Protein AF-0000000072326717 (afdb_homodimer)

pLDDT: mean 89.98, std 8.95, range [47.16, 98.12]

Foldseek 3Di:
DVVVLVVLLVVLVVLLVVQLPDPPRDCLVLLDPDPVSVVNVVSLVSNLVVLLVVLCCCVVVVDPPVVCCVPCVVVLLVNCVSCVSNQVSCCVVVVPVCRSVSSVVSNVVCVVPPDDDD/DVVVLVVLLVVLVVLLVVQLPDPPRDCLVLLDPDPVSVVNVVSLVSNLVVLLVVLCCCVVVVDPPVVCCVPCVVVLLVNCVSCVSNQVSNCVVVVPVCRSVSSVVSNVVCVVPPDDDD

Organism: Neisseria meningitidis serogroup B (strain ATCC BAA-335 / MC58) (NCBI:txid122586)

Sequence (236 aa):
MAERNNAALQEAITIVNGLAKTDGCILATYTSDTPDKKKDREAILTVLNQREFVCAGVLGGALHEKMYKDFEYSMLLRDWDNLSSFIFEIRRIRSAPTAFQEFEAVARKWKKKPLKTKMAERNNAALQEAITIVNGLAKTDGCILATYTSDTPDKKKDREAILTVLNQREFVCAGVLGGALHEKMYKDFEYSMLLRDWDNLSSFIFEIRRIRSAPTAFQEFEAVARKWKKKPLKTK

InterPro domains:
  IPR031876 Protein of unknown function DUF4760 [PF15956] (2-110)

Solvent-accessible surface area (backbone atoms only — not comparable to full-atom values): 12562 Å² total; per-residue (Å²): 109,41,66,56,30,30,49,51,45,52,51,17,46,52,51,45,52,53,49,67,66,37,84,86,58,60,59,40,67,38,69,49,87,46,76,89,32,44,68,59,31,52,23,45,50,53,47,50,50,20,47,24,52,54,30,42,30,28,56,70,22,50,29,53,48,70,66,46,42,77,73,38,45,69,61,51,46,50,46,46,71,60,41,45,56,30,49,54,46,46,19,61,77,64,70,34,86,63,64,57,44,44,32,49,52,50,44,54,53,41,68,75,54,61,80,76,78,128,109,41,65,56,29,30,49,52,45,52,51,17,46,52,52,45,53,53,50,68,67,38,85,87,58,57,58,40,66,37,69,49,88,47,77,90,33,43,67,59,32,51,21,44,50,52,46,52,51,21,46,25,54,55,29,42,29,27,55,70,22,47,29,52,48,68,65,46,42,77,72,38,47,70,61,50,46,51,46,47,70,60,42,45,56,30,49,55,46,44,19,61,77,64,70,34,86,65,64,58,44,45,32,49,51,50,43,53,53,41,69,76,53,60,80,77,80,127

Radius of gyration: 20.03 Å; Cα contacts (8 Å, |Δi|>4): 247; chains: 2; bounding box: 39×62×42 Å

Structure (mmCIF, N/CA/C/O backbone):
data_AF-0000000072326717-model_v1
#
loop_
_entity.id
_entity.type
_entity.pdbx_description
1 polymer 'DUF4760 domain-containing protein'
#
loop_
_atom_site.group_PDB
_atom_site.id
_atom_site.type_symbol
_atom_site.label_atom_id
_atom_site.label_alt_id
_atom_site.label_comp_id
_atom_site.label_asym_id
_atom_site.label_entity_id
_atom_site.label_seq_id
_atom_site.pdbx_PDB_ins_code
_atom_site.Cartn_x
_atom_site.Cartn_y
_atom_site.Cartn_z
_atom_site.occupancy
_atom_site.B_iso_or_equiv
_atom_site.auth_seq_id
_atom_site.auth_comp_id
_atom_site.auth_asym_id
_atom_site.auth_atom_id
_atom_site.pdbx_PDB_model_num
ATOM 1 N N . MET A 1 1 ? -2.279 -9.469 16.016 1 57.78 1 MET A N 1
ATOM 2 C CA . MET A 1 1 ? -3.041 -9.828 14.82 1 57.78 1 MET A CA 1
ATOM 3 C C . MET A 1 1 ? -2.305 -9.391 13.555 1 57.78 1 MET A C 1
ATOM 5 O O . MET A 1 1 ? -2.129 -10.18 12.625 1 57.78 1 MET A O 1
ATOM 9 N N . ALA A 1 2 ? -1.672 -8.234 13.617 1 63.06 2 ALA A N 1
ATOM 10 C CA . ALA A 1 2 ? -0.924 -7.762 12.453 1 63.06 2 ALA A CA 1
ATOM 11 C C . ALA A 1 2 ? 0.283 -8.656 12.18 1 63.06 2 ALA A C 1
ATOM 13 O O . ALA A 1 2 ? 0.573 -8.977 11.023 1 63.06 2 ALA A O 1
ATOM 14 N N . GLU A 1 3 ? 0.824 -9.148 13.219 1 66.75 3 GLU A N 1
ATOM 15 C CA . GLU A 1 3 ? 2.012 -9.984 13.086 1 66.75 3 GLU A CA 1
ATOM 16 C C . GLU A 1 3 ? 1.69 -11.281 12.352 1 66.75 3 GLU A C 1
ATOM 18 O O . GLU A 1 3 ? 2.457 -11.727 11.492 1 66.75 3 GLU A O 1
ATOM 23 N N . ARG A 1 4 ? 0.582 -11.789 12.68 1 66.62 4 ARG A N 1
ATOM 24 C CA . ARG A 1 4 ? 0.148 -13.047 12.07 1 66.62 4 ARG A CA 1
ATOM 25 C C . ARG A 1 4 ? -0.129 -12.859 10.586 1 66.62 4 ARG A C 1
ATOM 27 O O . ARG A 1 4 ? 0.242 -13.711 9.766 1 66.62 4 ARG A O 1
ATOM 34 N N . ASN A 1 5 ? -0.762 -11.789 10.32 1 70.69 5 ASN A N 1
ATOM 35 C CA . ASN A 1 5 ? -1.077 -11.508 8.922 1 70.69 5 ASN A CA 1
ATOM 36 C C . ASN A 1 5 ? 0.188 -11.312 8.094 1 70.69 5 ASN A C 1
ATOM 38 O O . ASN A 1 5 ? 0.252 -11.758 6.941 1 70.69 5 ASN A O 1
ATOM 42 N N . ASN A 1 6 ? 1.183 -10.883 8.719 1 78.88 6 ASN A N 1
ATOM 43 C CA . ASN A 1 6 ? 2.48 -10.703 8.078 1 78.88 6 ASN A CA 1
ATOM 44 C C . ASN A 1 6 ? 3.148 -12.047 7.781 1 78.88 6 ASN A C 1
ATOM 46 O O . ASN A 1 6 ? 3.686 -12.25 6.691 1 78.88 6 ASN A O 1
ATOM 50 N N . ALA A 1 7 ? 2.963 -12.875 8.711 1 85.81 7 ALA A N 1
ATOM 51 C CA . ALA A 1 7 ? 3.559 -14.195 8.562 1 85.81 7 ALA A CA 1
ATOM 52 C C . ALA A 1 7 ? 2.865 -14.984 7.449 1 85.81 7 ALA A C 1
ATOM 54 O O . ALA A 1 7 ? 3.52 -15.695 6.684 1 85.81 7 ALA A O 1
ATOM 55 N N . ALA A 1 8 ? 1.597 -14.812 7.375 1 89.31 8 ALA A N 1
ATOM 56 C CA . ALA A 1 8 ? 0.812 -15.523 6.367 1 89.31 8 ALA A CA 1
ATOM 57 C C . ALA A 1 8 ? 1.204 -15.086 4.961 1 89.31 8 ALA A C 1
ATOM 59 O O . ALA A 1 8 ? 1.343 -15.914 4.059 1 89.31 8 ALA A O 1
ATOM 60 N N . LEU A 1 9 ? 1.378 -13.812 4.781 1 91.56 9 LEU A N 1
ATOM 61 C CA . LEU A 1 9 ? 1.772 -13.305 3.473 1 91.56 9 LEU A CA 1
ATOM 62 C C . LEU A 1 9 ? 3.174 -13.773 3.105 1 91.56 9 LEU A C 1
ATOM 64 O O . LEU A 1 9 ? 3.416 -14.195 1.971 1 91.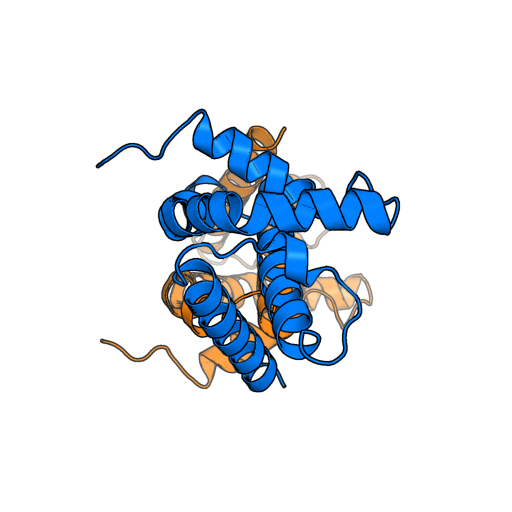56 9 LEU A O 1
ATOM 68 N N . GLN A 1 10 ? 4.02 -13.781 4.051 1 90.5 10 GLN A N 1
ATOM 69 C CA . GLN A 1 10 ? 5.391 -14.211 3.809 1 90.5 10 GLN A CA 1
ATOM 70 C C . GLN A 1 10 ? 5.445 -15.695 3.451 1 90.5 10 GLN A C 1
ATOM 72 O O . GLN A 1 10 ? 6.188 -16.094 2.557 1 90.5 10 GLN A O 1
ATOM 77 N N . GLU A 1 11 ? 4.777 -16.406 4.137 1 94.12 11 GLU A N 1
ATOM 78 C CA . GLU A 1 11 ? 4.691 -17.828 3.848 1 94.12 11 GLU A CA 1
ATOM 79 C C . GLU A 1 11 ? 4.098 -18.078 2.465 1 94.12 11 GLU A C 1
ATOM 81 O O . GLU A 1 11 ? 4.574 -18.938 1.726 1 94.12 11 GLU A O 1
ATOM 86 N N . ALA A 1 12 ? 3.051 -17.344 2.168 1 95.06 12 ALA A N 1
ATOM 87 C CA . ALA A 1 12 ? 2.412 -17.484 0.861 1 95.06 12 ALA A CA 1
ATOM 88 C C . ALA A 1 12 ? 3.396 -17.172 -0.264 1 95.06 12 ALA A C 1
ATOM 90 O O . ALA A 1 12 ? 3.453 -17.891 -1.263 1 95.06 12 ALA A O 1
ATOM 91 N N . ILE A 1 13 ? 4.164 -16.172 -0.07 1 92.69 13 ILE A N 1
ATOM 92 C CA . ILE A 1 13 ? 5.152 -15.773 -1.069 1 92.69 13 ILE A CA 1
ATOM 93 C C . ILE A 1 13 ? 6.172 -16.891 -1.258 1 92.69 13 ILE A C 1
ATOM 95 O O . ILE A 1 13 ? 6.512 -17.25 -2.389 1 92.69 13 ILE A O 1
ATOM 99 N N . THR A 1 14 ? 6.578 -17.438 -0.182 1 94.19 14 THR A N 1
ATOM 100 C CA . THR A 1 14 ? 7.543 -18.531 -0.223 1 94.19 14 THR A CA 1
ATOM 101 C C . THR A 1 14 ? 6.973 -19.734 -0.986 1 94.19 14 THR A C 1
ATOM 103 O O . THR A 1 14 ? 7.664 -20.328 -1.809 1 94.19 14 THR A O 1
ATOM 106 N N . ILE A 1 15 ? 5.805 -20.062 -0.754 1 95.5 15 ILE A N 1
ATOM 107 C CA . ILE A 1 15 ? 5.133 -21.188 -1.419 1 95.5 15 ILE A CA 1
ATOM 108 C C . ILE A 1 15 ? 5.043 -20.906 -2.918 1 95.5 15 ILE A C 1
ATOM 110 O O . ILE A 1 15 ? 5.422 -21.75 -3.734 1 95.5 15 ILE A O 1
ATOM 114 N N . VAL A 1 16 ? 4.609 -19.75 -3.295 1 95.5 16 VAL A N 1
ATOM 115 C CA . VAL A 1 16 ? 4.391 -19.406 -4.695 1 95.5 16 VAL A CA 1
ATOM 116 C C . VAL A 1 16 ? 5.727 -19.391 -5.434 1 95.5 16 VAL A C 1
ATOM 118 O O . VAL A 1 16 ? 5.828 -19.875 -6.562 1 95.5 16 VAL A O 1
ATOM 121 N N . ASN A 1 17 ? 6.738 -18.828 -4.805 1 93.19 17 ASN A N 1
ATOM 122 C CA . ASN A 1 17 ? 8.062 -18.844 -5.41 1 93.19 17 ASN A CA 1
ATOM 123 C C . ASN A 1 17 ? 8.578 -20.25 -5.621 1 93.19 17 ASN A C 1
ATOM 125 O O . ASN A 1 17 ? 9.211 -20.547 -6.641 1 93.19 17 ASN A O 1
ATOM 129 N N . GLY A 1 18 ? 8.359 -21.016 -4.684 1 94.5 18 GLY A N 1
ATOM 130 C CA . GLY A 1 18 ? 8.727 -22.422 -4.816 1 94.5 18 GLY A CA 1
ATOM 131 C C . GLY A 1 18 ? 8.023 -23.125 -5.969 1 94.5 18 GLY A C 1
ATOM 132 O O . GLY A 1 18 ? 8.648 -23.875 -6.711 1 94.5 18 GLY A O 1
ATOM 133 N N . LEU A 1 19 ? 6.723 -22.906 -6.117 1 94.06 19 LEU A N 1
ATOM 134 C CA . LEU A 1 19 ? 5.949 -23.469 -7.215 1 94.06 19 LEU A CA 1
ATOM 135 C C . LEU A 1 19 ? 6.48 -23 -8.562 1 94.06 19 LEU A C 1
ATOM 137 O O . LEU A 1 19 ? 6.594 -23.781 -9.5 1 94.06 19 LEU A O 1
ATOM 141 N N . ALA A 1 20 ? 6.801 -21.75 -8.641 1 91.31 20 ALA A N 1
ATOM 142 C CA . ALA A 1 20 ? 7.242 -21.141 -9.891 1 91.31 20 ALA A CA 1
ATOM 143 C C . ALA A 1 20 ? 8.602 -21.688 -10.312 1 91.31 20 ALA A C 1
ATOM 145 O O . ALA A 1 20 ? 8.938 -21.688 -11.5 1 91.31 20 ALA A O 1
ATOM 146 N N . LYS A 1 21 ? 9.336 -22.109 -9.352 1 90.69 21 LYS A N 1
ATOM 147 C CA . LYS A 1 21 ? 10.68 -22.594 -9.633 1 90.69 21 LYS A CA 1
ATOM 148 C C . LYS A 1 21 ? 10.648 -24.062 -10.062 1 90.69 21 LYS A C 1
ATOM 150 O O . LYS A 1 21 ? 11.641 -24.578 -10.586 1 90.69 21 LYS A O 1
ATOM 155 N N . THR A 1 22 ? 9.594 -24.625 -9.883 1 88.94 22 THR A N 1
ATOM 156 C CA . THR A 1 22 ? 9.477 -26.031 -10.266 1 88.94 22 THR A CA 1
ATOM 157 C C . THR A 1 22 ? 9.383 -26.172 -11.781 1 88.94 22 THR A C 1
ATOM 159 O O . THR A 1 22 ? 8.641 -25.438 -12.43 1 88.94 22 THR A O 1
ATOM 162 N N . ASP A 1 23 ? 10.219 -27.031 -12.305 1 85.62 23 ASP A N 1
ATOM 163 C CA . ASP A 1 23 ? 10.242 -27.25 -13.742 1 85.62 23 ASP A CA 1
ATOM 164 C C . ASP A 1 23 ? 8.859 -27.672 -14.25 1 85.62 23 ASP A C 1
ATOM 166 O O . ASP A 1 23 ? 8.234 -28.578 -13.688 1 85.62 23 ASP A O 1
ATOM 170 N N . GLY A 1 24 ? 8.492 -27.031 -15.242 1 82.88 24 GLY A N 1
ATOM 171 C CA . GLY A 1 24 ? 7.254 -27.406 -15.906 1 82.88 24 GLY A CA 1
ATOM 172 C C . GLY A 1 24 ? 6.016 -26.984 -15.133 1 82.88 24 GLY A C 1
ATOM 173 O O . GLY A 1 24 ? 4.914 -27.453 -15.414 1 82.88 24 GLY A O 1
ATOM 174 N N . CYS A 1 25 ? 6.195 -26.188 -14.219 1 82.5 25 CYS A N 1
ATOM 175 C CA . CYS A 1 25 ? 5.051 -25.812 -13.398 1 82.5 25 CYS A CA 1
ATOM 176 C C . CYS A 1 25 ? 4.113 -24.891 -14.156 1 82.5 25 CYS A C 1
ATOM 178 O O . CYS A 1 25 ? 4.559 -23.891 -14.734 1 82.5 25 CYS A O 1
ATOM 180 N N . ILE A 1 26 ? 2.912 -25.391 -14.227 1 87.31 26 ILE A N 1
ATOM 181 C CA . ILE A 1 26 ? 1.83 -24.562 -14.75 1 87.31 26 ILE A CA 1
ATOM 182 C C . ILE A 1 26 ? 0.9 -24.141 -13.617 1 87.31 26 ILE A C 1
ATOM 184 O O . ILE A 1 26 ? 0.039 -24.922 -13.195 1 87.31 26 ILE A O 1
ATOM 188 N N . LEU A 1 27 ? 0.975 -22.891 -13.203 1 93 27 LEU A N 1
ATOM 189 C CA . LEU A 1 27 ? 0.263 -22.438 -12.016 1 93 27 LEU A CA 1
ATOM 190 C C . LEU A 1 27 ? -1.245 -22.469 -12.234 1 93 27 LEU A C 1
ATOM 192 O O . LEU A 1 27 ? -2.014 -22.594 -11.281 1 93 27 LEU A O 1
ATOM 196 N N . ALA A 1 28 ? -1.663 -22.469 -13.477 1 92.69 28 ALA A N 1
ATOM 197 C CA . ALA A 1 28 ? -3.084 -22.516 -13.812 1 92.69 28 ALA A CA 1
ATOM 198 C C . ALA A 1 28 ? -3.723 -23.797 -13.281 1 92.69 28 ALA A C 1
ATOM 200 O O . ALA A 1 28 ? -4.93 -23.844 -13.039 1 92.69 28 ALA A O 1
ATOM 201 N N . THR A 1 29 ? -2.939 -24.844 -13.094 1 91.69 29 THR A N 1
ATOM 202 C CA . THR A 1 29 ? -3.457 -26.141 -12.648 1 91.69 29 THR A CA 1
ATOM 203 C C . THR A 1 29 ? -3.936 -26.062 -11.203 1 91.69 29 THR A C 1
ATOM 205 O O . THR A 1 29 ? -4.707 -26.906 -10.75 1 91.69 29 THR A O 1
ATOM 208 N N . TYR A 1 30 ? -3.533 -24.984 -10.586 1 93.69 30 TYR A N 1
ATOM 209 C CA . TYR A 1 30 ? -3.85 -24.859 -9.164 1 93.69 30 TYR A CA 1
ATOM 210 C C . TYR A 1 30 ? -5.199 -24.172 -8.969 1 93.69 30 TYR A C 1
ATOM 212 O O . TYR A 1 30 ? -5.648 -23.984 -7.832 1 93.69 30 TYR A O 1
ATOM 220 N N . THR A 1 31 ? -5.824 -23.875 -10.047 1 92.12 31 THR A N 1
ATOM 221 C CA . THR A 1 31 ? -7.176 -23.328 -9.938 1 92.12 31 THR A CA 1
ATOM 222 C C . THR A 1 31 ? -8.188 -24.438 -9.672 1 92.12 31 THR A C 1
ATOM 224 O O . THR A 1 31 ? -9.32 -24.172 -9.273 1 92.12 31 THR A O 1
ATOM 227 N N . SER A 1 32 ? -7.707 -25.625 -9.891 1 84.88 32 SER A N 1
ATOM 228 C CA . SER A 1 32 ? -8.594 -26.781 -9.711 1 84.88 32 SER A CA 1
ATOM 229 C C . SER A 1 32 ? -8.992 -26.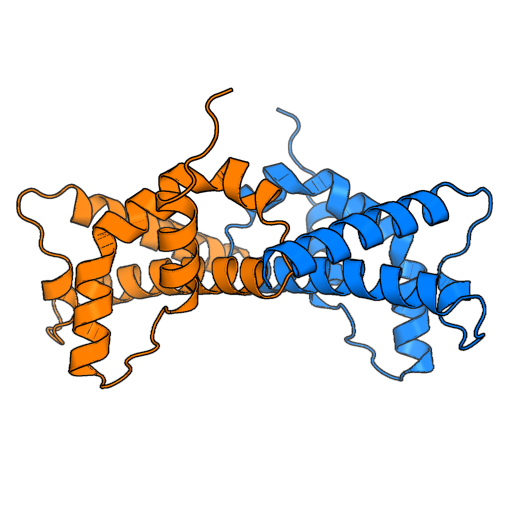938 -8.25 1 84.88 32 SER A C 1
ATOM 231 O O . SER A 1 32 ? -8.258 -26.531 -7.352 1 84.88 32 SER A O 1
ATOM 233 N N . ASP A 1 33 ? -10.117 -27.453 -8.023 1 81.38 33 ASP A N 1
ATOM 234 C CA . ASP A 1 33 ? -10.664 -27.609 -6.68 1 81.38 33 ASP A CA 1
ATOM 235 C C . ASP A 1 33 ? -10.2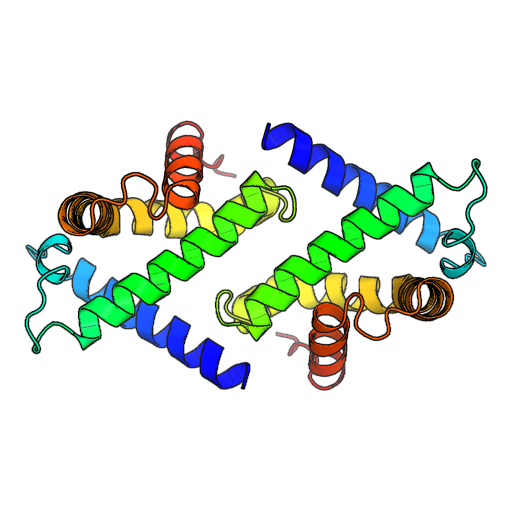27 -28.938 -6.062 1 81.38 33 ASP A C 1
ATOM 237 O O . ASP A 1 33 ? -10.914 -29.469 -5.188 1 81.38 33 ASP A O 1
ATOM 241 N N . THR A 1 34 ? -9.133 -29.406 -6.438 1 86.31 34 THR A N 1
ATOM 242 C CA . THR A 1 34 ? -8.641 -30.641 -5.816 1 86.31 34 THR A CA 1
ATOM 243 C C . THR A 1 34 ? -8.086 -30.344 -4.422 1 86.31 34 THR A C 1
ATOM 245 O O . THR A 1 34 ? -7.371 -29.359 -4.223 1 86.31 34 THR A O 1
ATOM 248 N N . PRO A 1 35 ? -8.438 -31.141 -3.496 1 88 35 PRO A N 1
ATOM 249 C CA . PRO A 1 35 ? -8.031 -30.906 -2.107 1 88 35 PRO A CA 1
ATOM 250 C C . PRO A 1 35 ? -6.52 -30.812 -1.939 1 88 35 PRO A C 1
ATOM 252 O O . PRO A 1 35 ? -6.031 -30.109 -1.057 1 88 35 PRO A O 1
ATOM 255 N N . ASP A 1 36 ? -5.793 -31.531 -2.756 1 88.56 36 ASP A N 1
ATOM 256 C CA . ASP A 1 36 ? -4.34 -31.578 -2.621 1 88.56 36 ASP A CA 1
ATOM 257 C C . ASP A 1 36 ? -3.709 -30.25 -3.01 1 88.56 36 ASP A C 1
ATOM 259 O O . ASP A 1 36 ? -2.578 -29.953 -2.619 1 88.56 36 ASP A O 1
ATOM 263 N N . LYS A 1 37 ? -4.441 -29.406 -3.76 1 91.62 37 LYS A N 1
ATOM 264 C CA . LYS A 1 37 ? -3.885 -28.141 -4.234 1 91.62 37 LYS A CA 1
ATOM 265 C C . LYS A 1 37 ? -4.484 -26.953 -3.48 1 91.62 37 LYS A C 1
ATOM 267 O O . LYS A 1 37 ? -4.223 -25.797 -3.822 1 91.62 37 LYS A O 1
ATOM 272 N N . LYS A 1 38 ? -5.242 -27.312 -2.461 1 93.19 38 LYS A N 1
ATOM 273 C CA . LYS A 1 38 ? -5.969 -26.266 -1.738 1 93.19 38 LYS A CA 1
ATOM 274 C C . LYS A 1 38 ? -5.012 -25.281 -1.082 1 93.19 38 LYS A C 1
ATOM 276 O O . LYS A 1 38 ? -5.188 -24.062 -1.199 1 93.19 38 LYS A O 1
ATOM 281 N N . LYS A 1 39 ? -4.008 -25.812 -0.405 1 94.25 39 LYS A N 1
ATOM 282 C CA . LYS A 1 39 ? -3.049 -24.953 0.285 1 94.25 39 LYS A CA 1
ATOM 283 C C . LYS A 1 39 ? -2.295 -24.078 -0.702 1 94.25 39 LYS A C 1
ATOM 285 O O . LYS A 1 39 ? -2.105 -22.875 -0.454 1 94.25 39 LYS A O 1
ATOM 290 N N . ASP A 1 40 ? -1.861 -24.688 -1.809 1 95.12 40 ASP A N 1
ATOM 291 C CA . ASP A 1 40 ? -1.14 -23.938 -2.836 1 95.12 40 ASP A CA 1
ATOM 292 C C . ASP A 1 40 ? -2.031 -22.875 -3.469 1 95.12 40 ASP A C 1
ATOM 294 O O . ASP A 1 40 ? -1.592 -21.734 -3.699 1 95.12 40 ASP A O 1
ATOM 298 N N . ARG A 1 41 ? -3.242 -23.234 -3.695 1 95.19 41 ARG A N 1
ATOM 299 C CA . ARG A 1 41 ? -4.199 -22.297 -4.266 1 95.19 41 ARG A CA 1
ATOM 300 C C . ARG A 1 41 ? -4.406 -21.094 -3.34 1 95.19 41 ARG A C 1
ATOM 302 O O . ARG A 1 41 ? -4.426 -19.953 -3.795 1 95.19 41 ARG A O 1
ATOM 309 N N . GLU A 1 42 ? -4.559 -21.406 -2.102 1 94.94 42 GLU A N 1
ATOM 310 C CA . GLU A 1 42 ? -4.746 -20.344 -1.115 1 94.94 42 GLU A CA 1
ATOM 311 C C . GLU A 1 42 ? -3.525 -19.438 -1.043 1 94.94 42 GLU A C 1
ATOM 313 O O . GLU A 1 42 ? -3.658 -18.219 -0.885 1 94.94 42 GLU A O 1
ATOM 318 N N . ALA A 1 43 ? -2.371 -19.969 -1.111 1 95.69 43 ALA A N 1
ATOM 319 C CA . ALA A 1 43 ? -1.14 -19.188 -1.11 1 95.69 43 ALA A CA 1
ATOM 320 C C . ALA A 1 43 ? -1.073 -18.266 -2.328 1 95.69 43 ALA A C 1
ATOM 322 O O . ALA A 1 43 ? -0.737 -17.078 -2.207 1 95.69 43 ALA A O 1
ATOM 323 N N . ILE A 1 44 ? -1.416 -18.812 -3.48 1 96.62 44 ILE A N 1
ATOM 324 C CA . ILE A 1 44 ? -1.399 -18.031 -4.715 1 96.62 44 ILE A CA 1
ATOM 325 C C . ILE A 1 44 ? -2.377 -16.859 -4.602 1 96.62 44 ILE A C 1
ATOM 327 O O . ILE A 1 44 ? -2.029 -15.719 -4.914 1 96.62 44 ILE A O 1
ATOM 331 N N . LEU A 1 45 ? -3.529 -17.156 -4.098 1 95.12 45 LEU A N 1
ATOM 332 C CA . LEU A 1 45 ? -4.551 -16.125 -3.965 1 95.12 45 LEU A CA 1
ATOM 333 C C . LEU A 1 45 ? -4.117 -15.062 -2.969 1 95.12 45 LEU A C 1
ATOM 335 O O . LEU A 1 45 ? -4.41 -13.875 -3.154 1 95.12 45 LEU A O 1
ATOM 339 N N . THR A 1 46 ? -3.467 -15.43 -1.926 1 94.88 46 THR A N 1
ATOM 340 C CA . THR A 1 46 ? -2.953 -14.484 -0.94 1 94.88 46 THR A CA 1
ATOM 341 C C . THR A 1 46 ? -1.972 -13.516 -1.584 1 94.88 46 THR A C 1
ATOM 343 O O . THR A 1 46 ? -2.066 -12.297 -1.38 1 94.88 46 THR A O 1
ATOM 346 N N . VAL A 1 47 ? -1.034 -13.984 -2.377 1 95.06 47 VAL A N 1
ATOM 347 C CA . VAL A 1 47 ? -0.047 -13.148 -3.057 1 95.06 47 VAL A CA 1
ATOM 348 C C . VAL A 1 47 ? -0.746 -12.234 -4.062 1 95.06 47 VAL A C 1
ATOM 350 O O . VAL A 1 47 ? -0.458 -11.039 -4.125 1 95.06 47 VAL A O 1
ATOM 353 N N . LEU A 1 48 ? -1.64 -12.844 -4.812 1 96.5 48 LEU A N 1
ATOM 354 C CA . LEU A 1 48 ? -2.363 -12.07 -5.82 1 96.5 48 LEU A CA 1
ATOM 355 C C . LEU A 1 48 ? -3.17 -10.953 -5.172 1 96.5 48 LEU A C 1
ATOM 357 O O . LEU A 1 48 ? -3.213 -9.836 -5.688 1 96.5 48 LEU A O 1
ATOM 361 N N . ASN A 1 49 ? -3.799 -11.242 -4.039 1 95 49 ASN A N 1
ATOM 362 C CA . ASN A 1 49 ? -4.574 -10.234 -3.32 1 95 49 ASN A CA 1
ATOM 363 C C . ASN A 1 49 ? -3.688 -9.094 -2.824 1 95 49 ASN A C 1
ATOM 365 O O . ASN A 1 49 ? -4.078 -7.926 -2.891 1 95 49 ASN A O 1
ATOM 369 N N . GLN A 1 50 ? -2.561 -9.438 -2.367 1 94.19 50 GLN A N 1
ATOM 370 C CA . GLN A 1 50 ? -1.608 -8.422 -1.929 1 94.19 50 GLN A CA 1
ATOM 371 C C . GLN A 1 50 ? -1.185 -7.527 -3.09 1 94.19 50 GLN A C 1
ATOM 373 O O . GLN A 1 50 ? -1.18 -6.301 -2.965 1 94.19 50 GLN A O 1
ATOM 378 N N . ARG A 1 51 ? -0.835 -8.109 -4.219 1 95.31 51 ARG A N 1
ATOM 379 C CA . ARG A 1 51 ? -0.433 -7.332 -5.383 1 95.31 51 ARG A CA 1
ATOM 380 C C . ARG A 1 51 ? -1.57 -6.434 -5.863 1 95.31 51 ARG A C 1
ATOM 382 O O . ARG A 1 51 ? -1.348 -5.27 -6.203 1 95.31 51 ARG A O 1
ATOM 389 N N . GLU A 1 52 ? -2.766 -7.039 -5.844 1 95.62 52 GLU A N 1
ATOM 390 C CA . GLU A 1 52 ? -3.953 -6.289 -6.238 1 95.62 52 GLU A CA 1
ATOM 391 C C . GLU A 1 52 ? -4.16 -5.074 -5.336 1 95.62 52 GLU A C 1
ATOM 393 O O . GLU A 1 52 ? -4.469 -3.982 -5.816 1 95.62 52 GLU A O 1
ATOM 398 N N . PHE A 1 53 ? -4.023 -5.238 -4.105 1 92.81 53 PHE A N 1
ATOM 399 C CA . PHE A 1 53 ? -4.195 -4.176 -3.121 1 92.81 53 PHE A CA 1
ATOM 400 C C . PHE A 1 53 ? -3.217 -3.037 -3.373 1 92.81 53 PHE A C 1
ATOM 402 O O . PHE A 1 53 ? -3.619 -1.875 -3.465 1 92.81 53 PHE A O 1
ATOM 409 N N . VAL A 1 54 ? -1.951 -3.355 -3.561 1 92.12 54 VAL A N 1
ATOM 410 C CA . VAL A 1 54 ? -0.913 -2.35 -3.754 1 92.12 54 VAL A CA 1
ATOM 411 C C . VAL A 1 54 ? -1.14 -1.621 -5.078 1 92.12 54 VAL A C 1
ATOM 413 O O . VAL A 1 54 ? -1.038 -0.394 -5.145 1 92.12 54 VAL A O 1
ATOM 416 N N . CYS A 1 55 ? -1.509 -2.355 -6.113 1 95.06 55 CYS A N 1
ATOM 417 C CA . CYS A 1 55 ? -1.725 -1.767 -7.434 1 95.06 55 CYS A CA 1
ATOM 418 C C . CYS A 1 55 ? -2.953 -0.865 -7.43 1 95.06 55 CYS A C 1
ATOM 420 O O . CYS A 1 55 ? -2.982 0.153 -8.125 1 95.06 55 CYS A O 1
ATOM 422 N N . ALA A 1 56 ? -3.939 -1.284 -6.645 1 94.06 56 ALA A N 1
ATOM 423 C CA . ALA A 1 56 ? -5.102 -0.416 -6.48 1 94.06 56 ALA A CA 1
ATOM 424 C C . ALA A 1 56 ? -4.711 0.911 -5.836 1 94.06 56 ALA A C 1
ATOM 426 O O . ALA A 1 56 ? -5.211 1.969 -6.223 1 94.06 56 ALA A O 1
ATOM 427 N N . GLY A 1 57 ? -3.824 0.899 -4.871 1 92.38 57 GLY A N 1
ATOM 428 C CA . GLY A 1 57 ? -3.322 2.113 -4.246 1 92.38 57 GLY A CA 1
ATOM 429 C C . GLY A 1 57 ? -2.562 3.008 -5.207 1 92.38 57 GLY A C 1
ATOM 430 O O . GLY A 1 57 ? -2.707 4.23 -5.172 1 92.38 57 GLY A O 1
ATOM 431 N N . VAL A 1 58 ? -1.804 2.404 -6.07 1 91.94 58 VAL A N 1
ATOM 432 C CA . VAL A 1 58 ? -1.032 3.141 -7.066 1 91.94 58 VAL A CA 1
ATOM 433 C C . VAL A 1 58 ? -1.979 3.818 -8.055 1 91.94 58 VAL A C 1
ATOM 435 O O . VAL A 1 58 ? -1.872 5.023 -8.297 1 91.94 58 VAL A O 1
ATOM 438 N N . LEU A 1 59 ? -2.916 3.066 -8.539 1 93 59 LEU A N 1
ATOM 439 C CA . LEU A 1 59 ? -3.84 3.582 -9.547 1 93 59 LEU A CA 1
ATOM 440 C C . LEU A 1 59 ? -4.781 4.617 -8.938 1 93 59 LEU A C 1
ATOM 442 O O . LEU A 1 59 ? -5.16 5.582 -9.602 1 93 59 LEU A O 1
ATOM 446 N N . GLY A 1 60 ? -5.125 4.422 -7.691 1 90.62 60 GLY A N 1
ATOM 447 C CA . GLY A 1 60 ? -6.02 5.332 -6.996 1 90.62 60 GLY A CA 1
ATOM 448 C C . GLY A 1 60 ? -5.324 6.582 -6.488 1 90.62 60 GLY A C 1
ATOM 449 O O . GLY A 1 60 ? -5.98 7.527 -6.043 1 90.62 60 GLY A O 1
ATOM 450 N N . GLY A 1 61 ? -3.932 6.586 -6.445 1 88.81 61 GLY A N 1
ATOM 451 C CA . GLY A 1 61 ? -3.172 7.754 -6.031 1 88.81 61 GLY A CA 1
ATOM 452 C C . GLY A 1 61 ? -2.816 7.742 -4.555 1 88.81 61 GLY A C 1
ATOM 453 O O . GLY A 1 61 ? -2.27 8.719 -4.035 1 88.81 61 GLY A O 1
ATOM 454 N N . ALA A 1 62 ? -3.193 6.711 -3.932 1 87.69 62 ALA A N 1
ATOM 455 C CA . ALA A 1 62 ? -2.877 6.59 -2.512 1 87.69 62 ALA A CA 1
ATOM 456 C C . ALA A 1 62 ? -1.404 6.25 -2.305 1 87.69 62 ALA A C 1
ATOM 458 O O . ALA A 1 62 ? -0.852 6.484 -1.228 1 87.69 62 ALA A O 1
ATOM 459 N N . LEU A 1 63 ? -0.811 5.684 -3.361 1 86 63 LEU A N 1
ATOM 460 C CA . LEU A 1 63 ? 0.61 5.348 -3.357 1 86 63 LEU A CA 1
ATOM 461 C C . LEU A 1 63 ? 1.331 6.023 -4.52 1 86 63 LEU A C 1
ATOM 463 O O . LEU A 1 63 ? 0.836 6.023 -5.648 1 86 63 LEU A O 1
ATOM 467 N N . HIS A 1 64 ? 2.438 6.629 -4.121 1 83.44 64 HIS A N 1
ATOM 468 C CA . HIS A 1 64 ? 3.25 7.199 -5.191 1 83.44 64 HIS A CA 1
ATOM 469 C C . HIS A 1 64 ? 3.844 6.105 -6.074 1 83.44 64 HIS A C 1
ATOM 471 O O . HIS A 1 64 ? 4.586 5.246 -5.594 1 83.44 64 HIS A O 1
ATOM 477 N N . GLU A 1 65 ? 3.535 6.191 -7.332 1 87 65 GLU A N 1
ATOM 478 C CA . GLU A 1 65 ? 3.947 5.129 -8.25 1 87 65 GLU A CA 1
ATOM 479 C C . GLU A 1 65 ? 5.469 5.023 -8.32 1 87 65 GLU A C 1
ATOM 481 O O . GLU A 1 65 ? 6.023 3.924 -8.281 1 87 65 GLU A O 1
ATOM 486 N N . LYS A 1 66 ? 6.09 6.172 -8.445 1 83.75 66 LYS A N 1
ATOM 487 C CA . LYS A 1 66 ? 7.543 6.148 -8.586 1 83.75 66 LYS A CA 1
ATOM 488 C C . LYS A 1 66 ? 8.203 5.488 -7.383 1 83.75 66 LYS A C 1
ATOM 490 O O . LYS A 1 66 ? 9.141 4.699 -7.539 1 83.75 66 LYS A O 1
ATOM 495 N N . MET A 1 67 ? 7.645 5.836 -6.254 1 78.5 67 MET A N 1
ATOM 496 C CA . MET A 1 67 ? 8.211 5.281 -5.027 1 78.5 67 MET A CA 1
ATOM 497 C C . MET A 1 67 ? 8.016 3.768 -4.977 1 78.5 67 MET A C 1
ATOM 499 O O . MET A 1 67 ? 8.953 3.029 -4.668 1 78.5 67 MET A O 1
ATOM 503 N N . TYR A 1 68 ? 6.891 3.348 -5.34 1 83.62 68 TYR A N 1
ATOM 504 C CA . TYR A 1 68 ? 6.594 1.92 -5.293 1 83.62 68 TYR A CA 1
ATOM 505 C C . TYR A 1 68 ? 7.324 1.178 -6.41 1 83.62 68 TYR A C 1
ATOM 507 O O . TYR A 1 68 ? 7.82 0.068 -6.203 1 83.62 68 TYR A O 1
ATOM 515 N N . LYS A 1 69 ? 7.352 1.787 -7.504 1 87.56 69 LYS A N 1
ATOM 516 C CA . LYS A 1 69 ? 8.016 1.173 -8.656 1 87.56 69 LYS A CA 1
ATOM 517 C C . LYS A 1 69 ? 9.5 0.952 -8.383 1 87.56 69 LYS A C 1
ATOM 519 O O . LYS A 1 69 ? 10.047 -0.096 -8.727 1 87.56 69 LYS A O 1
ATOM 524 N N . ASP A 1 70 ? 10.234 1.835 -7.75 1 82.69 70 ASP A N 1
ATOM 525 C CA . ASP A 1 70 ? 11.656 1.746 -7.422 1 82.69 70 ASP A CA 1
ATOM 526 C C . ASP A 1 70 ? 11.938 0.565 -6.496 1 82.69 70 ASP A C 1
ATOM 528 O O . ASP A 1 70 ? 13.016 -0.024 -6.539 1 82.69 70 ASP A O 1
ATOM 532 N N . PHE A 1 71 ? 10.93 0.196 -5.852 1 77.69 71 PHE A N 1
ATOM 533 C CA . PHE A 1 71 ? 11.125 -0.815 -4.82 1 77.69 71 PHE A CA 1
ATOM 534 C C . PHE A 1 71 ? 10.602 -2.17 -5.281 1 77.69 71 PHE A C 1
ATOM 536 O O . PHE A 1 71 ? 11.195 -3.207 -4.984 1 77.69 71 PHE A O 1
ATOM 543 N N . GLU A 1 72 ? 9.547 -2.17 -6.094 1 85.44 72 GLU A N 1
ATOM 544 C CA . GLU A 1 72 ? 8.82 -3.412 -6.328 1 85.44 72 GLU A CA 1
ATOM 545 C C . GLU A 1 72 ? 8.828 -3.789 -7.809 1 85.44 72 GLU A C 1
ATOM 547 O O . GLU A 1 72 ? 8.273 -4.816 -8.195 1 85.44 72 GLU A O 1
ATOM 552 N N . TYR A 1 73 ? 9.445 -3.061 -8.633 1 89.69 73 TYR A N 1
ATOM 553 C CA . TYR A 1 73 ? 9.336 -3.227 -10.078 1 89.69 73 TYR A CA 1
ATOM 554 C C . TYR A 1 73 ? 9.609 -4.668 -10.484 1 89.69 73 TYR A C 1
ATOM 556 O O . TYR A 1 73 ? 8.75 -5.336 -11.062 1 89.69 73 TYR A O 1
ATOM 564 N N . SER A 1 74 ? 10.789 -5.219 -10.109 1 91.19 74 SER A N 1
ATOM 565 C CA . SER A 1 74 ? 11.203 -6.551 -10.555 1 91.19 74 SER A CA 1
ATOM 566 C C . SER A 1 74 ? 10.289 -7.629 -9.977 1 91.19 74 SER A C 1
ATOM 568 O O . SER A 1 74 ? 9.875 -8.547 -10.688 1 91.19 74 SER A O 1
ATOM 570 N N . MET A 1 75 ? 9.953 -7.508 -8.734 1 89.56 75 MET A N 1
ATOM 571 C CA . MET A 1 75 ? 9.133 -8.508 -8.047 1 89.56 75 MET A CA 1
ATOM 572 C C . MET A 1 75 ? 7.719 -8.523 -8.609 1 89.56 75 MET A C 1
ATOM 574 O O . MET A 1 75 ? 7.145 -9.594 -8.836 1 89.56 75 MET A O 1
ATOM 578 N N . LEU A 1 76 ? 7.188 -7.34 -8.914 1 94 76 LEU A N 1
ATOM 579 C CA . LEU A 1 76 ? 5.832 -7.246 -9.43 1 94 76 LEU A CA 1
ATOM 580 C C . LEU A 1 76 ? 5.746 -7.852 -10.828 1 94 76 LEU A C 1
ATOM 582 O O . LEU A 1 76 ? 4.824 -8.617 -11.125 1 94 76 LEU A O 1
ATOM 586 N N . LEU A 1 77 ? 6.691 -7.496 -11.656 1 95.25 77 LEU A N 1
ATOM 587 C CA . LEU A 1 77 ? 6.684 -8.016 -13.023 1 95.25 77 LEU A CA 1
ATOM 588 C C . LEU A 1 77 ? 6.926 -9.516 -13.031 1 95.25 77 LEU A C 1
ATOM 590 O O . LEU A 1 77 ? 6.297 -10.25 -13.805 1 95.25 77 LEU A O 1
ATOM 594 N N . ARG A 1 78 ? 7.844 -9.992 -12.188 1 93.81 78 ARG A N 1
ATOM 595 C CA . ARG A 1 78 ? 8.086 -11.43 -12.07 1 93.81 78 ARG A CA 1
ATOM 596 C C . ARG A 1 78 ? 6.824 -12.164 -11.641 1 93.81 78 ARG A C 1
ATOM 598 O O . ARG A 1 78 ? 6.488 -13.211 -12.203 1 93.81 78 ARG A O 1
ATOM 605 N N . ASP A 1 79 ? 6.148 -11.586 -10.688 1 94.88 79 ASP A N 1
ATOM 606 C CA . ASP A 1 79 ? 4.918 -12.203 -10.211 1 94.88 79 ASP A CA 1
ATOM 607 C C . ASP A 1 79 ? 3.854 -12.227 -11.305 1 94.88 79 ASP A C 1
ATOM 609 O O . ASP A 1 79 ? 3.125 -13.211 -11.445 1 94.88 79 ASP A O 1
ATOM 613 N N . TRP A 1 80 ? 3.775 -11.164 -12.023 1 96.06 80 TRP A N 1
ATOM 614 C CA . TRP A 1 80 ? 2.811 -11.156 -13.117 1 96.06 80 TRP A CA 1
ATOM 615 C C . TRP A 1 80 ? 3.141 -12.234 -14.141 1 96.06 80 TRP A C 1
ATOM 617 O O . TRP A 1 80 ? 2.258 -12.977 -14.578 1 96.06 80 TRP A O 1
ATOM 627 N N . ASP A 1 81 ? 4.336 -12.391 -14.508 1 94.31 81 ASP A N 1
ATOM 628 C CA . ASP A 1 81 ? 4.758 -13.391 -15.484 1 94.31 81 ASP A CA 1
ATOM 629 C C . ASP A 1 81 ? 4.461 -14.805 -14.992 1 94.31 81 ASP A C 1
ATOM 631 O O . ASP A 1 81 ? 4.043 -15.664 -15.766 1 94.31 81 ASP A O 1
ATOM 635 N N . ASN A 1 82 ? 4.68 -14.984 -13.711 1 93.94 82 ASN A N 1
ATOM 636 C CA . ASN A 1 82 ? 4.488 -16.312 -13.125 1 93.94 82 ASN A CA 1
ATOM 637 C C . ASN A 1 82 ? 3.01 -16.625 -12.914 1 93.94 82 ASN A C 1
ATOM 639 O O . ASN A 1 82 ? 2.58 -17.766 -13.086 1 93.94 82 ASN A O 1
ATOM 643 N N . LEU A 1 83 ? 2.201 -15.586 -12.602 1 96.69 83 LEU A N 1
ATOM 644 C CA . LEU A 1 83 ? 0.876 -15.836 -12.047 1 96.69 83 LEU A CA 1
ATOM 645 C C . LEU A 1 83 ? -0.212 -15.492 -13.055 1 96.69 83 LEU A C 1
ATOM 647 O O . LEU A 1 83 ? -1.387 -15.797 -12.836 1 96.69 83 LEU A O 1
ATOM 651 N N . SER A 1 84 ? 0.124 -14.93 -14.188 1 96.12 84 SER A N 1
ATOM 652 C CA . SER A 1 84 ? -0.874 -14.477 -15.148 1 96.12 84 SER A CA 1
ATOM 653 C C . SER A 1 84 ? -1.74 -15.633 -15.633 1 96.12 84 SER A C 1
ATOM 655 O O . SER A 1 84 ? -2.947 -15.469 -15.836 1 96.12 84 SER A O 1
ATOM 657 N N . SER A 1 85 ? -1.178 -16.797 -15.859 1 95.25 85 SER A N 1
ATOM 658 C CA . SER A 1 85 ? -1.935 -17.969 -16.312 1 95.25 85 SER A CA 1
ATOM 659 C C . SER A 1 85 ? -2.998 -18.359 -15.289 1 95.25 85 SER A C 1
ATOM 661 O O . SER A 1 85 ? -4.117 -18.719 -15.664 1 95.25 85 SER A O 1
ATOM 663 N N . PHE A 1 86 ? -2.623 -18.328 -14.039 1 96.94 86 PHE A N 1
ATOM 664 C CA . PHE A 1 86 ? -3.561 -18.594 -12.961 1 96.94 86 PHE A CA 1
ATOM 665 C C . PHE A 1 86 ? -4.711 -17.594 -12.969 1 96.94 86 PHE A C 1
ATOM 667 O O . PHE A 1 86 ? -5.875 -17.969 -12.828 1 96.94 86 PHE A O 1
ATOM 674 N N . ILE A 1 87 ? -4.391 -16.281 -13.172 1 97.62 87 ILE A N 1
ATOM 675 C CA . ILE A 1 87 ? -5.375 -15.203 -13.156 1 97.62 87 ILE A CA 1
ATOM 676 C C . ILE A 1 87 ? -6.379 -15.414 -14.289 1 97.62 87 ILE A C 1
ATOM 678 O O . ILE A 1 87 ? -7.59 -15.344 -14.078 1 97.62 87 ILE A O 1
ATOM 682 N N . PHE A 1 88 ? -5.891 -15.734 -15.453 1 96.69 88 PHE A N 1
ATOM 683 C CA . PHE A 1 88 ? -6.77 -15.906 -16.609 1 96.69 88 PHE A CA 1
ATOM 684 C C . PHE A 1 88 ? -7.68 -17.109 -16.406 1 96.69 88 PHE A C 1
ATOM 686 O O . PHE A 1 88 ? -8.859 -17.078 -16.766 1 96.69 88 PHE A O 1
ATOM 693 N N . GLU A 1 89 ? -7.121 -18.156 -15.797 1 95.69 89 GLU A N 1
ATOM 694 C CA . GLU A 1 89 ? -7.918 -19.359 -15.555 1 95.69 89 GLU A CA 1
ATOM 695 C C . GLU A 1 89 ? -9.008 -19.094 -14.523 1 95.69 89 GLU A C 1
ATOM 697 O O . GLU A 1 89 ? -10.148 -19.547 -14.68 1 95.69 89 GLU A O 1
ATOM 702 N N . ILE A 1 90 ? -8.641 -18.375 -13.531 1 94.56 90 ILE A N 1
ATOM 703 C CA . ILE A 1 90 ? -9.617 -18.047 -12.5 1 94.56 90 ILE A CA 1
ATOM 704 C C . ILE A 1 90 ? -10.727 -17.188 -13.094 1 94.56 90 ILE A C 1
ATOM 706 O O . ILE A 1 90 ? -11.898 -17.328 -12.719 1 94.56 90 ILE A O 1
ATOM 710 N N . ARG A 1 91 ? -10.398 -16.219 -13.914 1 96.62 91 ARG A N 1
ATOM 711 C CA . ARG A 1 91 ? -11.391 -15.367 -14.562 1 96.62 91 ARG A CA 1
ATOM 712 C C . ARG A 1 91 ? -12.367 -16.203 -15.383 1 96.62 91 ARG A C 1
ATOM 714 O O . ARG A 1 91 ? -13.57 -15.93 -15.391 1 96.62 91 ARG A O 1
ATOM 721 N N . ARG A 1 92 ? -11.852 -17.156 -16.031 1 95.12 92 A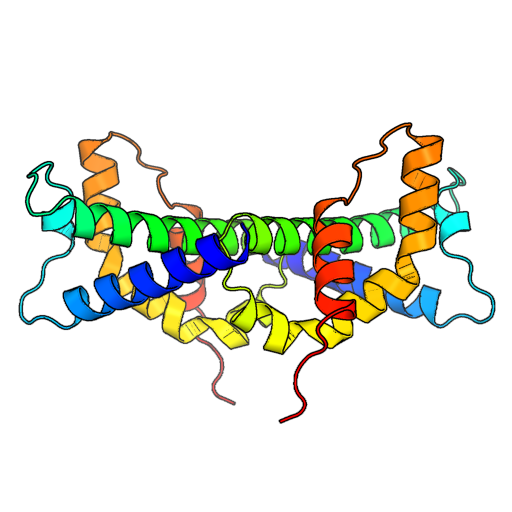RG A N 1
ATOM 722 C CA . ARG A 1 92 ? -12.672 -18.047 -16.859 1 95.12 92 ARG A CA 1
ATOM 723 C C . ARG A 1 92 ? -13.609 -18.875 -16 1 95.12 92 ARG A C 1
ATOM 725 O O . ARG A 1 92 ? -14.82 -18.875 -16.219 1 95.12 92 ARG A O 1
ATOM 732 N N . ILE A 1 93 ? -13.07 -19.531 -14.93 1 92.94 93 ILE A N 1
ATOM 733 C CA . ILE A 1 93 ? -13.82 -20.5 -14.133 1 92.94 93 ILE A CA 1
ATOM 734 C C . ILE A 1 93 ? -14.844 -19.766 -13.273 1 92.94 93 ILE A C 1
ATOM 736 O O . ILE A 1 93 ? -15.953 -20.266 -13.055 1 92.94 93 ILE A O 1
ATOM 740 N N . ARG A 1 94 ? -14.469 -18.641 -12.82 1 92.62 94 ARG A N 1
ATOM 741 C CA . ARG A 1 94 ? -15.352 -17.906 -11.914 1 92.62 94 ARG A CA 1
ATOM 742 C C . ARG A 1 94 ? -16.156 -16.859 -12.672 1 92.62 94 ARG A C 1
ATOM 744 O O . ARG A 1 94 ? -16.906 -16.094 -12.062 1 92.62 94 ARG A O 1
ATOM 751 N N . SER A 1 95 ? -15.984 -16.812 -13.953 1 95.12 95 SER A N 1
ATOM 752 C CA . SER A 1 95 ? -16.672 -15.812 -14.758 1 95.12 95 SER A CA 1
ATOM 753 C C . SER A 1 95 ? -16.484 -14.414 -14.172 1 95.12 95 SER A C 1
ATOM 755 O O . SER A 1 95 ? -17.453 -13.68 -13.984 1 95.12 95 SER A O 1
ATOM 757 N N . ALA A 1 96 ? -15.32 -14.109 -13.719 1 95.56 96 ALA A N 1
ATOM 758 C CA . ALA A 1 96 ? -14.922 -12.82 -13.156 1 95.56 96 ALA A CA 1
ATOM 759 C C . ALA A 1 96 ? -13.82 -12.18 -13.992 1 95.56 96 ALA A C 1
ATOM 761 O O . ALA A 1 96 ? -12.664 -12.125 -13.57 1 95.56 96 ALA A O 1
ATOM 762 N N . PRO A 1 97 ? -14.203 -11.562 -15.141 1 95.44 97 PRO A N 1
ATOM 763 C CA . PRO A 1 97 ? -13.211 -11.07 -16.094 1 95.44 97 PRO A CA 1
ATOM 764 C C . PRO A 1 97 ? -12.344 -9.945 -15.523 1 95.44 97 PRO A C 1
ATOM 766 O O . PRO A 1 97 ? -11.25 -9.688 -16.031 1 95.44 97 PRO A O 1
ATOM 769 N N . THR A 1 98 ? -12.758 -9.336 -14.336 1 96.69 98 THR A N 1
ATOM 770 C CA . THR A 1 98 ? -12.016 -8.188 -13.812 1 96.69 98 THR A CA 1
ATOM 771 C C . THR A 1 98 ? -11.195 -8.586 -12.586 1 96.69 98 THR A C 1
ATOM 773 O O . THR A 1 98 ? -10.609 -7.73 -11.922 1 96.69 98 THR A O 1
ATOM 776 N N . ALA A 1 99 ? -11.109 -9.859 -12.328 1 96.88 99 ALA A N 1
ATOM 777 C CA . ALA A 1 99 ? -10.297 -10.297 -11.195 1 96.88 99 ALA A CA 1
ATOM 778 C C . ALA A 1 99 ? -8.836 -9.898 -11.383 1 96.88 99 ALA A C 1
ATOM 780 O O . ALA A 1 99 ? -8.25 -10.156 -12.438 1 96.88 99 ALA A O 1
ATOM 781 N N . PHE A 1 100 ? -8.297 -9.203 -10.477 1 97.94 100 PHE A N 1
ATOM 782 C CA . PHE A 1 100 ? -6.902 -8.766 -10.422 1 97.94 100 PHE A CA 1
ATOM 783 C C . PHE A 1 100 ? -6.582 -7.824 -11.578 1 97.94 100 PHE A C 1
ATOM 785 O O . PHE A 1 100 ? -5.488 -7.875 -12.141 1 97.94 100 PHE A O 1
ATOM 792 N N . GLN A 1 101 ? -7.562 -7.016 -11.898 1 98.12 101 GLN A N 1
ATOM 793 C CA . GLN A 1 101 ? -7.422 -6.121 -13.039 1 98.12 101 GLN A CA 1
ATOM 794 C C . GLN A 1 101 ? -6.477 -4.969 -12.719 1 98.12 101 GLN A C 1
ATOM 796 O O . GLN A 1 101 ? -5.773 -4.473 -13.609 1 98.12 101 GLN A O 1
ATOM 801 N N . GLU A 1 102 ? -6.41 -4.508 -11.469 1 97.44 102 GLU A N 1
ATOM 802 C CA . GLU A 1 102 ? -5.465 -3.455 -11.117 1 97.44 102 GLU A CA 1
ATOM 803 C C . GLU A 1 102 ? -4.023 -3.943 -11.227 1 97.44 102 GLU A C 1
ATOM 805 O O . GLU A 1 102 ? -3.16 -3.227 -11.742 1 97.44 102 GLU A O 1
ATOM 810 N N . PHE A 1 103 ? -3.84 -5.152 -10.742 1 97.44 103 PHE A N 1
ATOM 811 C CA . PHE A 1 103 ? -2.527 -5.773 -10.859 1 97.44 103 PHE A CA 1
ATOM 812 C C . PHE A 1 103 ? -2.105 -5.875 -12.32 1 97.44 103 PHE A C 1
ATOM 814 O O . PHE A 1 103 ? -0.991 -5.488 -12.68 1 97.44 103 PHE A O 1
ATOM 821 N N . GLU A 1 104 ? -3.037 -6.312 -13.188 1 97.94 104 GLU A N 1
ATOM 822 C CA . GLU A 1 104 ? -2.771 -6.422 -14.617 1 97.94 104 GLU A CA 1
ATOM 823 C C . GLU A 1 104 ? -2.432 -5.059 -15.219 1 97.94 104 GLU A C 1
ATOM 825 O O . GLU A 1 104 ? -1.481 -4.938 -15.992 1 97.94 104 GLU A O 1
ATOM 830 N N . ALA A 1 105 ? -3.162 -4.078 -14.859 1 97.06 105 ALA A N 1
ATOM 831 C CA . ALA A 1 105 ? -2.982 -2.742 -15.414 1 97.06 105 ALA A CA 1
ATOM 832 C C . ALA A 1 105 ? -1.599 -2.189 -15.086 1 97.06 105 ALA A C 1
ATOM 834 O O . ALA A 1 105 ? -0.911 -1.656 -15.961 1 97.06 105 ALA A O 1
ATOM 835 N N . VAL A 1 106 ? -1.188 -2.322 -13.867 1 95.75 106 VAL A N 1
ATOM 836 C CA . VAL A 1 106 ? 0.101 -1.797 -13.43 1 95.75 106 VAL A CA 1
ATOM 837 C C . VAL A 1 106 ? 1.232 -2.596 -14.07 1 95.75 106 VAL A C 1
ATOM 839 O O . VAL A 1 106 ? 2.209 -2.02 -14.555 1 95.75 106 VAL A O 1
ATOM 842 N N . ALA A 1 107 ? 1.107 -3.928 -14.086 1 96.5 107 ALA A N 1
ATOM 843 C CA . ALA A 1 107 ? 2.125 -4.777 -14.703 1 96.5 107 ALA A CA 1
ATOM 844 C C . ALA A 1 107 ? 2.326 -4.418 -16.172 1 96.5 107 ALA A C 1
ATOM 846 O O . ALA A 1 107 ? 3.461 -4.289 -16.641 1 96.5 107 ALA A O 1
ATOM 847 N N . ARG A 1 108 ? 1.262 -4.266 -16.875 1 96.12 108 ARG A N 1
ATOM 848 C CA . ARG A 1 108 ? 1.339 -3.926 -18.281 1 96.12 108 ARG A CA 1
ATOM 849 C C . ARG A 1 108 ? 1.981 -2.557 -18.484 1 96.12 108 ARG A C 1
ATOM 851 O O . ARG A 1 108 ? 2.805 -2.379 -19.391 1 96.12 108 ARG A O 1
ATOM 858 N N . LYS A 1 109 ? 1.572 -1.627 -17.703 1 94.31 109 LYS A N 1
ATOM 859 C CA . LYS A 1 109 ? 2.133 -0.281 -17.781 1 94.31 109 LYS A CA 1
ATOM 860 C C . LYS A 1 109 ? 3.639 -0.296 -17.547 1 94.31 109 LYS A C 1
ATOM 862 O O . LYS A 1 109 ? 4.395 0.353 -18.266 1 94.31 109 LYS A O 1
ATOM 867 N N . TRP A 1 110 ? 4.023 -1.004 -16.531 1 93.25 110 TRP A N 1
ATOM 868 C CA . TRP A 1 110 ? 5.43 -1.018 -16.141 1 93.25 110 TRP A CA 1
ATOM 869 C C . TRP A 1 110 ? 6.262 -1.796 -17.156 1 93.25 110 TRP A C 1
ATOM 871 O O . TRP A 1 110 ? 7.438 -1.494 -17.375 1 93.25 110 TRP A O 1
ATOM 881 N N . LYS A 1 111 ? 5.684 -2.848 -17.75 1 93.06 111 LYS A N 1
ATOM 882 C CA . LYS A 1 111 ? 6.379 -3.6 -18.797 1 93.06 111 LYS A CA 1
ATOM 883 C C . LYS A 1 111 ? 6.68 -2.717 -20 1 93.06 111 LYS A C 1
ATOM 885 O O . LYS A 1 111 ? 7.719 -2.867 -20.641 1 93.06 111 LYS A O 1
ATOM 890 N N . LYS A 1 112 ? 5.789 -1.815 -20.281 1 92 112 LYS A N 1
ATOM 891 C CA . LYS A 1 112 ? 5.945 -0.903 -21.406 1 92 112 LYS A CA 1
ATOM 892 C C . LYS A 1 112 ? 6.977 0.179 -21.109 1 92 112 LYS A C 1
ATOM 894 O O . LYS A 1 112 ? 7.598 0.726 -22.016 1 92 112 LYS A O 1
ATOM 899 N N . LYS A 1 113 ? 7.141 0.544 -19.766 1 88.5 113 LYS A N 1
ATOM 900 C CA . LYS A 1 113 ? 8.094 1.559 -19.328 1 88.5 113 LYS A CA 1
ATOM 901 C C . LYS A 1 113 ? 8.984 1.027 -18.203 1 88.5 113 LYS A C 1
ATOM 903 O O . LYS A 1 113 ? 8.805 1.381 -17.047 1 88.5 113 LYS A O 1
ATOM 908 N N . PRO A 1 114 ? 9.93 0.251 -18.625 1 83.25 114 PRO A N 1
ATOM 909 C CA . PRO A 1 114 ? 10.781 -0.367 -17.609 1 83.25 114 PRO A CA 1
ATOM 910 C C . PRO A 1 114 ? 11.523 0.662 -16.75 1 83.25 114 PRO A C 1
ATOM 912 O O . PRO A 1 114 ? 11.625 1.829 -17.141 1 83.25 114 PRO A O 1
ATOM 915 N N . LEU A 1 115 ? 11.797 0.217 -15.578 1 76.56 115 LEU A N 1
ATOM 916 C CA . LEU A 1 115 ? 12.586 1.051 -14.672 1 76.56 115 LEU A CA 1
ATOM 917 C C . LEU A 1 115 ? 13.906 1.452 -15.312 1 76.56 115 LEU A C 1
ATOM 919 O O . LEU A 1 115 ? 14.57 0.625 -15.938 1 76.56 115 LEU A O 1
ATOM 923 N N . LYS A 1 116 ? 14.102 2.73 -15.156 1 69.44 116 LYS A N 1
ATOM 924 C CA . LYS A 1 116 ? 15.352 3.207 -15.75 1 69.44 116 LYS A CA 1
ATOM 925 C C . LYS A 1 116 ? 16.562 2.768 -14.922 1 69.44 116 LYS A C 1
ATOM 927 O O . LYS A 1 116 ? 16.516 2.799 -13.688 1 69.44 116 LYS A O 1
ATOM 932 N N . THR A 1 117 ? 17.312 1.964 -15.438 1 59.53 117 THR A N 1
ATOM 933 C CA . THR A 1 117 ? 18.578 1.577 -14.812 1 59.53 117 THR A CA 1
ATOM 934 C C . THR A 1 117 ? 19.375 2.811 -14.391 1 59.53 117 THR A C 1
ATOM 936 O O . THR A 1 117 ? 19.516 3.756 -15.172 1 59.53 117 THR A O 1
ATOM 939 N N . LYS A 1 118 ? 19.5 2.895 -13.039 1 47.16 118 LYS A N 1
ATOM 940 C CA . LYS A 1 118 ? 20.391 3.977 -12.633 1 47.16 118 LYS A CA 1
ATOM 941 C C . LYS A 1 118 ? 21.812 3.709 -13.086 1 47.16 118 LYS A C 1
ATOM 943 O O . LYS A 1 118 ? 22.234 2.553 -13.18 1 47.16 118 LYS A O 1
ATOM 948 N N . MET B 1 1 ? -4.332 8.867 -16.031 1 58.22 1 MET B N 1
ATOM 949 C CA . MET B 1 1 ? -5.078 9.102 -14.797 1 58.22 1 MET B CA 1
ATOM 950 C C . MET B 1 1 ? -4.227 8.781 -13.57 1 58.22 1 MET B C 1
ATOM 952 O O . MET B 1 1 ? -4.133 9.586 -12.641 1 58.22 1 MET B O 1
ATOM 956 N N . ALA B 1 2 ? -3.443 7.727 -13.68 1 64.06 2 ALA B N 1
ATOM 957 C CA . ALA B 1 2 ? -2.582 7.367 -12.555 1 64.06 2 ALA B CA 1
ATOM 958 C C . ALA B 1 2 ? -1.502 8.422 -12.336 1 64.06 2 ALA B C 1
ATOM 960 O O . ALA B 1 2 ? -1.204 8.781 -11.195 1 64.06 2 ALA B O 1
ATOM 961 N N . GLU B 1 3 ? -1.075 8.984 -13.383 1 66.56 3 GLU B N 1
ATOM 962 C CA . GLU B 1 3 ? -0.01 9.977 -13.305 1 66.56 3 GLU B CA 1
ATOM 963 C C . GLU B 1 3 ? -0.476 11.227 -12.562 1 66.56 3 GLU B C 1
ATOM 965 O O . GLU B 1 3 ? 0.258 11.773 -11.734 1 66.56 3 GLU B O 1
ATOM 970 N N . ARG B 1 4 ? -1.663 11.555 -12.867 1 66.81 4 ARG B N 1
ATOM 971 C CA . ARG B 1 4 ? -2.238 12.742 -12.242 1 66.81 4 ARG B CA 1
ATOM 972 C C . ARG B 1 4 ? -2.418 12.539 -10.742 1 66.81 4 ARG B C 1
ATOM 974 O O . ARG B 1 4 ? -2.127 13.438 -9.945 1 66.81 4 ARG B O 1
ATOM 981 N N . ASN B 1 5 ? -2.889 11.391 -10.445 1 70.81 5 ASN B N 1
ATOM 982 C CA . ASN B 1 5 ? -3.094 11.078 -9.031 1 70.81 5 ASN B CA 1
ATOM 983 C C . ASN B 1 5 ? -1.775 11.07 -8.266 1 70.81 5 ASN B C 1
ATOM 985 O O . ASN B 1 5 ? -1.717 11.523 -7.121 1 70.81 5 ASN B O 1
ATOM 989 N N . ASN B 1 6 ? -0.77 10.789 -8.953 1 79.25 6 ASN B N 1
ATOM 990 C CA . ASN B 1 6 ? 0.571 10.789 -8.375 1 79.25 6 ASN B CA 1
ATOM 991 C C . ASN B 1 6 ? 1.068 12.203 -8.117 1 79.25 6 ASN B C 1
ATOM 993 O O . ASN B 1 6 ? 1.633 12.484 -7.059 1 79.25 6 ASN B O 1
ATOM 997 N N . ALA B 1 7 ? 0.723 12.992 -9.031 1 86.19 7 ALA B N 1
ATOM 998 C CA . ALA B 1 7 ? 1.142 14.391 -8.906 1 86.19 7 ALA B CA 1
ATOM 999 C C . ALA B 1 7 ? 0.412 15.086 -7.758 1 86.19 7 ALA B C 1
ATOM 1001 O O . ALA B 1 7 ? 1.006 15.875 -7.027 1 86.19 7 ALA B O 1
ATOM 1002 N N . ALA B 1 8 ? -0.825 14.742 -7.617 1 89.38 8 ALA B N 1
ATOM 1003 C CA . ALA B 1 8 ? -1.639 15.344 -6.562 1 89.38 8 ALA B CA 1
ATOM 1004 C C . ALA B 1 8 ? -1.112 14.969 -5.18 1 89.38 8 ALA B C 1
ATOM 1006 O O . ALA B 1 8 ? -1.041 15.812 -4.285 1 89.38 8 ALA B O 1
ATOM 1007 N N . LE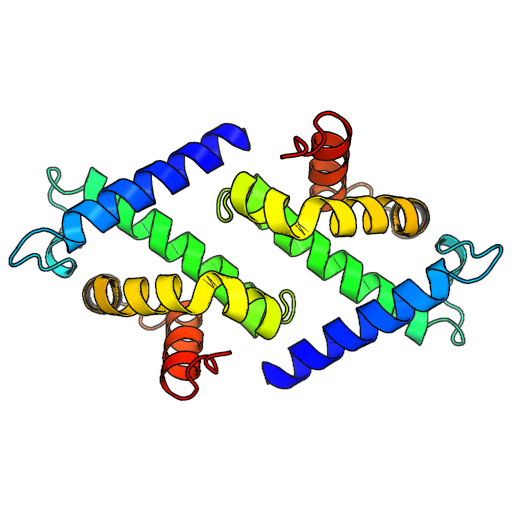U B 1 9 ? -0.759 13.734 -5.02 1 91.62 9 LEU B N 1
ATOM 1008 C CA . LEU B 1 9 ? -0.225 13.289 -3.738 1 91.62 9 LEU B CA 1
ATOM 1009 C C . LEU B 1 9 ? 1.118 13.953 -3.451 1 91.62 9 LEU B C 1
ATOM 1011 O O . LEU B 1 9 ? 1.364 14.406 -2.33 1 91.62 9 LEU B O 1
ATOM 1015 N N . GLN B 1 10 ? 1.908 14.062 -4.438 1 90.62 10 GLN B N 1
ATOM 1016 C CA . GLN B 1 10 ? 3.219 14.68 -4.27 1 90.62 10 GLN B CA 1
ATOM 1017 C C . GLN B 1 10 ? 3.088 16.156 -3.912 1 90.62 10 GLN B C 1
ATOM 1019 O O . GLN B 1 10 ? 3.82 16.656 -3.059 1 90.62 10 GLN B O 1
ATOM 1024 N N . GLU B 1 11 ? 2.285 16.766 -4.555 1 94.25 11 GLU B N 1
ATOM 1025 C CA . GLU B 1 11 ? 2.021 18.172 -4.254 1 94.25 11 GLU B CA 1
ATOM 1026 C C . GLU B 1 11 ? 1.478 18.344 -2.84 1 94.25 11 GLU B C 1
ATOM 1028 O O . GLU B 1 11 ? 1.871 19.266 -2.123 1 94.25 11 GLU B O 1
ATOM 1033 N N . ALA B 1 12 ? 0.558 17.469 -2.49 1 95.06 12 ALA B N 1
ATOM 1034 C CA . ALA B 1 12 ? -0.018 17.516 -1.149 1 95.06 12 ALA B CA 1
ATOM 1035 C C . ALA B 1 12 ? 1.06 17.344 -0.082 1 95.06 12 ALA B C 1
ATOM 1037 O O . ALA B 1 12 ? 1.072 18.078 0.915 1 95.06 12 ALA B O 1
ATOM 1038 N N . ILE B 1 13 ? 1.945 16.469 -0.325 1 92.81 13 ILE B N 1
ATOM 1039 C CA . ILE B 1 13 ? 3.033 16.219 0.614 1 92.81 13 ILE B CA 1
ATOM 1040 C C . ILE B 1 13 ? 3.896 17.469 0.75 1 92.81 13 ILE B C 1
ATOM 1042 O O . ILE B 1 13 ? 4.25 17.875 1.861 1 92.81 13 ILE B O 1
ATOM 1046 N N . THR B 1 14 ? 4.168 18.047 -0.334 1 94.31 14 THR B N 1
ATOM 1047 C CA . THR B 1 14 ? 4.973 19.266 -0.344 1 94.31 14 THR B CA 1
ATOM 1048 C C . THR B 1 14 ? 4.293 20.375 0.458 1 94.31 14 THR B C 1
ATOM 1050 O O . THR B 1 14 ? 4.941 21.062 1.242 1 94.31 14 THR B O 1
ATOM 1053 N N . ILE B 1 15 ? 3.07 20.547 0.294 1 95.56 15 ILE B N 1
ATOM 1054 C CA . ILE B 1 15 ? 2.291 21.562 1.003 1 95.56 15 ILE B CA 1
ATOM 1055 C C . ILE B 1 15 ? 2.326 21.281 2.504 1 95.56 15 ILE B C 1
ATOM 1057 O O . ILE B 1 15 ? 2.631 22.172 3.301 1 95.56 15 ILE B O 1
ATOM 1061 N N . VAL B 1 16 ? 2.074 20.078 2.885 1 95.56 16 VAL B N 1
ATOM 1062 C CA . VAL B 1 16 ? 1.987 19.703 4.293 1 95.56 16 VAL B CA 1
ATOM 1063 C C . VAL B 1 16 ? 3.354 19.859 4.957 1 95.56 16 VAL B C 1
ATOM 1065 O O . VAL B 1 16 ? 3.451 20.359 6.078 1 95.56 16 VAL B O 1
ATOM 1068 N N . ASN B 1 17 ? 4.383 19.453 4.262 1 93.31 17 ASN B N 1
ATOM 1069 C CA . ASN B 1 17 ? 5.73 19.641 4.789 1 93.31 17 ASN B CA 1
ATOM 1070 C C . ASN B 1 17 ? 6.059 21.125 4.977 1 93.31 17 ASN B C 1
ATOM 1072 O O . ASN B 1 17 ? 6.695 21.5 5.961 1 93.31 17 ASN B O 1
ATOM 1076 N N . GLY B 1 18 ? 5.691 21.844 4.055 1 94.56 18 GLY B N 1
ATOM 1077 C CA . GLY B 1 18 ? 5.867 23.281 4.168 1 94.56 18 GLY B CA 1
ATOM 1078 C C . GLY B 1 18 ? 5.148 23.891 5.363 1 94.56 18 GLY B C 1
ATOM 1079 O O . GLY B 1 18 ? 5.703 24.719 6.074 1 94.56 18 GLY B O 1
ATOM 1080 N N . LEU B 1 19 ? 3.904 23.5 5.594 1 94.12 19 LEU B N 1
ATOM 1081 C CA . LEU B 1 19 ? 3.125 23.969 6.734 1 94.12 19 LEU B CA 1
ATOM 1082 C C . LEU B 1 19 ? 3.791 23.562 8.047 1 94.12 19 LEU B C 1
ATOM 1084 O O . LEU B 1 19 ? 3.854 24.375 8.984 1 94.12 19 LEU B O 1
ATOM 1088 N N . ALA B 1 20 ? 4.27 22.375 8.102 1 91.44 20 ALA B N 1
ATOM 1089 C CA . ALA B 1 20 ? 4.855 21.844 9.328 1 91.44 20 ALA B CA 1
ATOM 1090 C C . ALA B 1 20 ? 6.16 22.562 9.672 1 91.44 20 ALA B C 1
ATOM 1092 O O . ALA B 1 20 ? 6.555 22.609 10.836 1 91.44 20 ALA B O 1
ATOM 1093 N N . LYS B 1 21 ? 6.766 23.078 8.68 1 90.94 21 LYS B N 1
ATOM 1094 C CA . LYS B 1 21 ? 8.047 23.75 8.891 1 90.94 21 LYS B CA 1
ATOM 1095 C C . LYS B 1 21 ? 7.84 25.203 9.32 1 90.94 21 LYS B C 1
ATOM 1097 O O . LYS B 1 21 ? 8.781 25.859 9.773 1 90.94 21 LYS B O 1
ATOM 1102 N N . THR B 1 22 ? 6.723 25.625 9.195 1 89.19 22 THR B N 1
ATOM 1103 C CA . THR B 1 22 ? 6.438 27 9.578 1 89.19 22 THR B CA 1
ATOM 1104 C C . THR B 1 22 ? 6.406 27.141 11.094 1 89.19 22 THR B C 1
ATOM 1106 O O . THR B 1 22 ? 5.824 26.312 11.797 1 89.19 22 THR B O 1
ATOM 1109 N N . ASP B 1 23 ? 7.145 28.094 11.578 1 86 23 ASP B N 1
ATOM 1110 C CA . ASP B 1 23 ? 7.211 28.344 13.016 1 86 23 ASP B CA 1
ATOM 1111 C C . ASP B 1 23 ? 5.816 28.578 13.602 1 86 23 ASP B C 1
ATOM 1113 O O . ASP B 1 23 ? 5.043 29.359 13.062 1 86 23 ASP B O 1
ATOM 1117 N N . GLY B 1 24 ? 5.594 27.906 14.617 1 83.5 24 GLY B N 1
ATOM 1118 C CA . GLY B 1 24 ? 4.348 28.109 15.344 1 83.5 24 GLY B CA 1
ATOM 1119 C C . GLY B 1 24 ? 3.146 27.5 14.648 1 83.5 24 GLY B C 1
ATOM 1120 O O . GLY B 1 24 ? 2.002 27.812 14.992 1 83.5 24 GLY B O 1
ATOM 1121 N N . CYS B 1 25 ? 3.377 26.734 13.727 1 82.62 25 CYS B N 1
ATOM 1122 C CA . CYS B 1 25 ? 2.254 26.188 12.969 1 82.62 25 CYS B CA 1
ATOM 1123 C C . CYS B 1 25 ? 1.507 25.141 13.781 1 82.62 25 CYS B C 1
ATOM 1125 O O . CYS B 1 25 ? 2.121 24.219 14.336 1 82.62 25 CYS B O 1
ATOM 1127 N N . ILE B 1 26 ? 0.254 25.453 13.906 1 87.94 26 ILE B N 1
ATOM 1128 C CA . ILE B 1 26 ? -0.669 24.5 14.492 1 87.94 26 ILE B CA 1
ATOM 1129 C C . ILE B 1 26 ? -1.598 23.953 13.406 1 87.94 26 ILE B C 1
ATOM 1131 O O . ILE B 1 26 ? -2.584 24.594 13.039 1 87.94 26 ILE B O 1
ATOM 1135 N N . LEU B 1 27 ? -1.37 22.719 12.977 1 93.19 27 LEU B N 1
ATOM 1136 C CA . LEU B 1 27 ? -2.08 22.156 11.836 1 93.19 27 LEU B CA 1
ATOM 1137 C C . LEU B 1 27 ? -3.566 22 12.141 1 93.19 27 LEU B C 1
ATOM 1139 O O . LEU B 1 27 ? -4.398 22.016 11.234 1 93.19 27 LEU B O 1
ATOM 1143 N N . ALA B 1 28 ? -3.898 21.938 13.414 1 92.88 28 ALA B N 1
ATOM 1144 C CA . ALA B 1 28 ? -5.289 21.797 13.836 1 92.88 28 ALA B CA 1
ATOM 1145 C C . ALA B 1 28 ? -6.129 22.984 13.352 1 92.88 28 ALA B C 1
ATOM 1147 O O . ALA B 1 28 ? -7.344 22.859 13.188 1 92.88 28 ALA B O 1
ATOM 1148 N N . THR B 1 29 ? -5.504 24.109 13.109 1 91.75 29 THR B N 1
ATOM 1149 C CA . THR B 1 29 ? -6.215 25.312 12.711 1 91.75 29 THR B CA 1
ATOM 1150 C C . THR B 1 29 ? -6.758 25.172 11.289 1 91.75 29 THR B C 1
ATOM 1152 O O . THR B 1 29 ? -7.656 25.922 10.883 1 91.75 29 THR B O 1
ATOM 1155 N N . TYR B 1 30 ? -6.254 24.156 10.656 1 93.75 30 TYR B N 1
ATOM 1156 C CA . TYR B 1 30 ? -6.633 23.984 9.258 1 93.75 30 TYR B CA 1
ATOM 1157 C C . TYR B 1 30 ? -7.887 23.141 9.125 1 93.75 30 TYR B C 1
ATOM 1159 O O . TYR B 1 30 ? -8.375 22.891 8.023 1 93.75 30 TYR B O 1
ATOM 1167 N N . THR B 1 31 ? -8.406 22.75 10.234 1 92.19 31 THR B N 1
ATOM 1168 C CA . THR B 1 31 ? -9.68 22.031 10.203 1 92.19 31 THR B CA 1
ATOM 1169 C C . THR B 1 31 ? -10.844 23 10 1 92.19 31 THR B C 1
ATOM 1171 O O . THR B 1 31 ? -11.953 22.578 9.664 1 92.19 31 THR B O 1
ATOM 1174 N N . SER B 1 32 ? -10.516 24.234 10.195 1 84.62 32 SER B N 1
ATOM 1175 C CA . SER B 1 32 ? -11.555 25.25 10.07 1 84.62 32 SER B CA 1
ATOM 1176 C C . SER B 1 32 ? -12.055 25.359 8.633 1 84.62 32 SER B C 1
ATOM 1178 O O . SER B 1 32 ? -11.312 25.062 7.695 1 84.62 32 SER B O 1
ATOM 1180 N N . ASP B 1 33 ? -13.25 25.703 8.469 1 80.88 33 ASP B N 1
ATOM 1181 C CA . ASP B 1 33 ? -13.875 25.781 7.156 1 80.88 33 ASP B CA 1
ATOM 1182 C C . ASP B 1 33 ? -13.672 27.156 6.527 1 80.88 33 ASP B C 1
ATOM 1184 O O . ASP B 1 33 ? -14.469 27.594 5.695 1 80.88 33 ASP B O 1
ATOM 1188 N N . THR B 1 34 ? -12.625 27.766 6.832 1 85.88 34 THR B N 1
ATOM 1189 C CA . THR B 1 34 ? -12.352 29.062 6.191 1 85.88 34 THR B CA 1
ATOM 1190 C C . THR B 1 34 ? -11.836 28.844 4.77 1 85.88 34 THR B C 1
ATOM 1192 O O . THR B 1 34 ? -11.008 27.969 4.523 1 85.88 34 THR B O 1
ATOM 1195 N N . PRO B 1 35 ? -12.352 29.594 3.877 1 87.75 35 PRO B N 1
ATOM 1196 C CA . PRO B 1 35 ? -12 29.406 2.467 1 87.75 35 PRO B CA 1
ATOM 1197 C C . PRO B 1 35 ? -10.5 29.531 2.213 1 87.75 35 PRO B C 1
ATOM 1199 O O . PRO B 1 35 ? -9.969 28.891 1.302 1 87.75 35 PRO B O 1
ATOM 1202 N N . ASP B 1 36 ? -9.836 30.359 2.984 1 88.44 36 ASP B N 1
ATOM 1203 C CA . ASP B 1 36 ? -8.414 30.594 2.77 1 88.44 36 ASP B CA 1
ATOM 1204 C C . ASP B 1 36 ? -7.586 29.359 3.113 1 88.44 36 ASP B C 1
ATOM 1206 O O . ASP B 1 36 ? -6.449 29.219 2.654 1 88.44 36 ASP B O 1
ATOM 1210 N N . LYS B 1 37 ? -8.148 28.438 3.908 1 91.38 37 LYS B N 1
ATOM 1211 C CA . LYS B 1 37 ? -7.398 27.25 4.34 1 91.38 37 LYS B CA 1
ATOM 1212 C C . LYS B 1 37 ? -7.875 26 3.617 1 91.38 37 LYS B C 1
ATOM 1214 O O . LYS B 1 37 ? -7.445 24.891 3.939 1 91.38 37 LYS B O 1
ATOM 1219 N N . LYS B 1 38 ? -8.727 26.234 2.645 1 93.12 38 LYS B N 1
ATOM 1220 C CA . LYS B 1 38 ? -9.344 25.109 1.96 1 93.12 38 LYS B CA 1
ATOM 1221 C C . LYS B 1 38 ? -8.305 24.25 1.245 1 93.12 38 LYS B C 1
ATOM 1223 O O . LYS B 1 38 ? -8.305 23.031 1.364 1 93.12 38 LYS B O 1
ATOM 1228 N N . LYS B 1 39 ? -7.418 24.922 0.511 1 94.25 39 LYS B N 1
ATOM 1229 C CA . LYS B 1 39 ? -6.391 24.188 -0.237 1 94.25 39 LYS B CA 1
ATOM 1230 C C . LYS B 1 39 ? -5.469 23.422 0.701 1 94.25 39 LYS B C 1
ATOM 1232 O O . LYS B 1 39 ? -5.141 22.266 0.438 1 94.25 39 LYS B O 1
ATOM 1237 N N . ASP B 1 40 ? -5.07 24.078 1.782 1 95.12 40 ASP B N 1
ATOM 1238 C CA . ASP B 1 40 ? -4.203 23.438 2.764 1 95.12 40 ASP B CA 1
ATOM 1239 C C . ASP B 1 40 ? -4.906 22.266 3.441 1 95.12 40 ASP B C 1
ATOM 1241 O O . ASP B 1 40 ? -4.309 21.219 3.641 1 95.12 40 ASP B O 1
ATOM 1245 N N . ARG B 1 41 ? -6.141 22.469 3.736 1 95.19 41 ARG B N 1
ATOM 1246 C CA . ARG B 1 41 ? -6.926 21.406 4.355 1 95.19 41 ARG B CA 1
ATOM 1247 C C . ARG B 1 41 ? -7.02 20.188 3.438 1 95.19 41 ARG B C 1
ATOM 1249 O O . ARG B 1 41 ? -6.855 19.047 3.885 1 95.19 41 ARG B O 1
ATOM 1256 N N . GLU B 1 42 ? -7.281 20.469 2.213 1 94.94 42 GLU B N 1
ATOM 1257 C CA . GLU B 1 42 ? -7.383 19.391 1.234 1 94.94 42 GLU B CA 1
ATOM 1258 C C . GLU B 1 42 ? -6.055 18.656 1.088 1 94.94 42 GLU B C 1
ATOM 1260 O O . GLU B 1 42 ? -6.031 17.422 0.93 1 94.94 42 GLU B O 1
ATOM 1265 N N . ALA B 1 43 ? -4.992 19.344 1.094 1 95.75 43 ALA B N 1
ATOM 1266 C CA . ALA B 1 43 ? -3.666 18.734 1.018 1 95.75 43 ALA B CA 1
ATOM 1267 C C . ALA B 1 43 ? -3.406 17.844 2.225 1 95.75 43 ALA B C 1
ATOM 1269 O O . ALA B 1 43 ? -2.92 16.719 2.076 1 95.75 43 ALA B O 1
ATOM 1270 N N . ILE B 1 44 ? -3.75 18.328 3.402 1 96.69 44 ILE B N 1
ATOM 1271 C CA . ILE B 1 44 ? -3.559 17.562 4.629 1 96.69 44 ILE B CA 1
ATOM 1272 C C . ILE B 1 44 ? -4.375 16.266 4.562 1 96.69 44 ILE B C 1
ATOM 1274 O O . ILE B 1 44 ? -3.859 15.188 4.848 1 96.69 44 ILE B O 1
ATOM 1278 N N . LEU B 1 45 ? -5.574 16.406 4.125 1 95.19 45 LEU B N 1
ATOM 1279 C CA . LEU B 1 45 ? -6.453 15.25 4.043 1 95.19 45 LEU B CA 1
ATOM 1280 C C . LEU B 1 45 ? -5.938 14.242 3.018 1 95.19 45 LEU B C 1
ATOM 1282 O O . LEU B 1 45 ? -6.059 13.031 3.213 1 95.19 45 LEU B O 1
ATOM 1286 N N . THR B 1 46 ? -5.41 14.703 1.941 1 94.94 46 THR B N 1
ATOM 1287 C CA . THR B 1 46 ? -4.832 13.828 0.923 1 94.94 46 THR B CA 1
ATOM 1288 C C . THR B 1 46 ? -3.695 13 1.506 1 94.94 46 THR B C 1
ATOM 1290 O O . THR B 1 46 ? -3.639 11.781 1.302 1 94.94 46 THR B O 1
ATOM 1293 N N . VAL B 1 47 ? -2.781 13.594 2.244 1 95.12 47 VAL B N 1
ATOM 1294 C CA . VAL B 1 47 ? -1.655 12.906 2.863 1 95.12 47 VAL B CA 1
ATOM 1295 C C . VAL B 1 47 ? -2.166 11.906 3.902 1 95.12 47 VAL B C 1
ATOM 1297 O O . VAL B 1 47 ? -1.721 10.758 3.941 1 95.12 47 VAL B O 1
ATOM 1300 N N . LEU B 1 48 ? -3.09 12.383 4.707 1 96.56 48 LEU B N 1
ATOM 1301 C CA . LEU B 1 48 ? -3.645 11.523 5.746 1 96.56 48 LEU B CA 1
ATOM 1302 C C . LEU B 1 48 ? -4.332 10.312 5.141 1 96.56 48 LEU B C 1
ATOM 1304 O O . LEU B 1 48 ? -4.195 9.195 5.652 1 96.56 48 LEU B O 1
ATOM 1308 N N . ASN B 1 49 ? -5.066 10.5 4.051 1 95.12 49 ASN B N 1
ATOM 1309 C CA . ASN B 1 49 ? -5.738 9.398 3.371 1 95.12 49 ASN B CA 1
ATOM 1310 C C . ASN B 1 49 ? -4.738 8.391 2.82 1 95.12 49 ASN B C 1
ATOM 1312 O O . ASN B 1 49 ? -4.961 7.18 2.9 1 95.12 49 ASN B O 1
ATOM 1316 N N . GLN B 1 50 ? -3.697 8.883 2.303 1 94.25 50 GLN B N 1
ATOM 1317 C CA . GLN B 1 50 ? -2.648 8 1.806 1 94.25 50 GLN B CA 1
ATOM 1318 C C . GLN B 1 50 ? -2.043 7.176 2.936 1 94.25 50 GLN B C 1
ATOM 1320 O O . GLN B 1 50 ? -1.885 5.961 2.807 1 94.25 50 GLN B O 1
ATOM 1325 N N . ARG B 1 51 ? -1.697 7.809 4.039 1 95.31 51 ARG B N 1
ATOM 1326 C CA . ARG B 1 51 ? -1.131 7.09 5.176 1 95.31 51 ARG B CA 1
ATOM 1327 C C . ARG B 1 51 ? -2.107 6.051 5.711 1 95.31 51 ARG B C 1
ATOM 1329 O O . ARG B 1 51 ? -1.714 4.926 6.027 1 95.31 51 ARG B O 1
ATOM 1336 N N . GLU B 1 52 ? -3.375 6.484 5.773 1 95.69 52 GLU B N 1
ATOM 1337 C CA . GLU B 1 52 ? -4.426 5.582 6.234 1 95.69 52 GLU B CA 1
ATOM 1338 C C . GLU B 1 52 ? -4.523 4.348 5.34 1 95.69 52 GLU B C 1
ATOM 1340 O O . GLU B 1 52 ? -4.652 3.227 5.832 1 95.69 52 GLU B O 1
ATOM 1345 N N . PHE B 1 53 ? -4.484 4.535 4.098 1 92.94 53 PHE B N 1
ATOM 1346 C CA . PHE B 1 53 ? -4.574 3.461 3.117 1 92.94 53 PHE B CA 1
ATOM 1347 C C . PHE B 1 53 ? -3.439 2.459 3.305 1 92.94 53 PHE B C 1
ATOM 1349 O O . PHE B 1 53 ? -3.68 1.256 3.416 1 92.94 53 PHE B O 1
ATOM 1356 N N . VAL B 1 54 ? -2.221 2.934 3.418 1 92.12 54 VAL B N 1
ATOM 1357 C CA . VAL B 1 54 ? -1.051 2.07 3.543 1 92.12 54 VAL B CA 1
ATOM 1358 C C . VAL B 1 54 ? -1.099 1.324 4.875 1 92.12 54 VAL B C 1
ATOM 1360 O O . VAL B 1 54 ? -0.832 0.121 4.93 1 92.12 54 VAL B O 1
ATOM 1363 N N . CYS B 1 55 ? -1.494 2.008 5.941 1 95.06 55 CYS B N 1
ATOM 1364 C CA . CYS B 1 55 ? -1.55 1.399 7.266 1 95.06 55 CYS B CA 1
ATOM 1365 C C . CYS B 1 55 ? -2.646 0.343 7.336 1 95.06 55 CYS B C 1
ATOM 1367 O O . CYS B 1 55 ? -2.498 -0.669 8.023 1 95.06 55 CYS B O 1
ATOM 1369 N N . ALA B 1 56 ? -3.725 0.628 6.602 1 94.06 56 ALA B N 1
ATOM 1370 C CA . ALA B 1 56 ? -4.77 -0.388 6.504 1 94.06 56 ALA B CA 1
ATOM 1371 C C . ALA B 1 56 ? -4.242 -1.652 5.832 1 94.06 56 ALA B C 1
ATOM 1373 O O . ALA B 1 56 ? -4.578 -2.766 6.238 1 94.06 56 ALA B O 1
ATOM 1374 N N . GLY B 1 57 ? -3.428 -1.525 4.816 1 92.44 57 GLY B N 1
ATOM 1375 C CA . GLY B 1 57 ? -2.809 -2.664 4.156 1 92.44 57 GLY B CA 1
ATOM 1376 C C . GLY B 1 57 ? -1.885 -3.449 5.07 1 92.44 57 GLY B C 1
ATOM 1377 O O . GLY B 1 57 ? -1.87 -4.684 5.035 1 92.44 57 GLY B O 1
ATOM 1378 N N . VAL B 1 58 ? -1.156 -2.746 5.895 1 91.81 58 VAL B N 1
ATOM 1379 C CA . VAL B 1 58 ? -0.239 -3.375 6.836 1 91.81 58 VAL B CA 1
ATOM 1380 C C . VAL B 1 58 ? -1.029 -4.168 7.875 1 91.81 58 VAL B C 1
ATOM 1382 O O . VAL B 1 58 ? -0.751 -5.348 8.109 1 91.81 58 VAL B O 1
ATOM 1385 N N . LEU B 1 59 ? -2.027 -3.541 8.422 1 93 59 LEU B N 1
ATOM 1386 C CA . LEU B 1 59 ? -2.816 -4.168 9.477 1 93 59 LEU B CA 1
ATOM 1387 C C . LEU B 1 59 ? -3.646 -5.32 8.922 1 93 59 LEU B C 1
ATOM 1389 O O . LEU B 1 59 ? -3.854 -6.328 9.602 1 93 59 LEU B O 1
ATOM 1393 N N . GLY B 1 60 ? -4.086 -5.184 7.691 1 90.56 60 GLY B N 1
ATOM 1394 C CA . GLY B 1 60 ? -4.895 -6.207 7.047 1 90.56 60 GLY B CA 1
ATOM 1395 C C . GLY B 1 60 ? -4.074 -7.355 6.496 1 90.56 60 GLY B C 1
ATOM 1396 O O . GLY B 1 60 ? -4.625 -8.383 6.082 1 90.56 60 GLY B O 1
ATOM 1397 N N . GLY B 1 61 ? -2.682 -7.176 6.375 1 88.69 61 GLY B N 1
ATOM 1398 C CA . GLY B 1 61 ? -1.804 -8.242 5.918 1 88.69 61 GLY B CA 1
ATOM 1399 C C . GLY B 1 61 ? -1.532 -8.188 4.426 1 88.69 61 GLY B C 1
ATOM 1400 O O . GLY B 1 61 ? -0.892 -9.086 3.873 1 88.69 61 GLY B O 1
ATOM 1401 N N . ALA B 1 62 ? -2.076 -7.219 3.828 1 87.62 62 ALA B N 1
ATOM 1402 C CA . ALA B 1 62 ? -1.854 -7.062 2.393 1 87.62 62 ALA B CA 1
ATOM 1403 C C . ALA B 1 62 ? -0.451 -6.535 2.107 1 87.62 62 ALA B C 1
ATOM 1405 O O . ALA B 1 62 ? 0.068 -6.699 1 1 87.62 62 ALA B O 1
ATOM 1406 N N . LEU B 1 63 ? 0.123 -5.895 3.127 1 86.06 63 LEU B N 1
ATOM 1407 C CA . LEU B 1 63 ? 1.484 -5.379 3.045 1 86.06 63 LEU B CA 1
ATOM 1408 C C . LEU B 1 63 ? 2.35 -5.941 4.164 1 86.06 63 LEU B C 1
ATOM 1410 O O . LEU B 1 63 ? 1.92 -6.004 5.32 1 86.06 63 LEU B O 1
ATOM 1414 N N . HIS B 1 64 ? 3.504 -6.375 3.723 1 83.75 64 HIS B N 1
ATOM 1415 C CA . HIS B 1 64 ? 4.445 -6.816 4.746 1 83.75 64 HIS B CA 1
ATOM 1416 C C . HIS B 1 64 ? 4.926 -5.648 5.594 1 83.75 64 HIS B C 1
ATOM 1418 O O . HIS B 1 64 ? 5.508 -4.691 5.07 1 83.75 64 HIS B O 1
ATOM 1424 N N . GLU B 1 65 ? 4.707 -5.773 6.863 1 87.25 65 GLU B N 1
ATOM 1425 C CA . GLU B 1 65 ? 5.02 -4.66 7.754 1 87.25 65 GLU B CA 1
ATOM 1426 C C . GLU B 1 65 ? 6.512 -4.344 7.734 1 87.25 65 GLU B C 1
ATOM 1428 O O . GLU B 1 65 ? 6.906 -3.178 7.66 1 87.25 65 GLU B O 1
ATOM 1433 N N . LYS B 1 66 ? 7.301 -5.398 7.805 1 83.94 66 LYS B N 1
ATOM 1434 C CA . LYS B 1 66 ? 8.742 -5.172 7.859 1 83.94 66 LYS B CA 1
ATOM 1435 C C . LYS B 1 66 ? 9.234 -4.438 6.613 1 83.94 66 LYS B C 1
ATOM 1437 O O . LYS B 1 66 ? 10.055 -3.527 6.707 1 83.94 66 LYS B O 1
ATOM 1442 N N . MET B 1 67 ? 8.656 -4.867 5.523 1 78.88 67 MET B N 1
ATOM 1443 C CA . MET B 1 67 ? 9.055 -4.242 4.266 1 78.88 67 MET B CA 1
ATOM 1444 C C . MET B 1 67 ? 8.664 -2.771 4.238 1 78.88 67 MET B C 1
ATOM 1446 O O . MET B 1 67 ? 9.469 -1.914 3.873 1 78.88 67 MET B O 1
ATOM 1450 N N . TYR B 1 68 ? 7.5 -2.5 4.676 1 83.75 68 TYR B N 1
ATOM 1451 C CA . TYR B 1 68 ? 7.016 -1.124 4.664 1 83.75 68 TYR B CA 1
ATOM 1452 C C . TYR B 1 68 ? 7.711 -0.292 5.734 1 83.75 68 TYR B C 1
ATOM 1454 O O . TYR B 1 68 ? 8.039 0.875 5.504 1 83.75 68 TYR B O 1
ATOM 1462 N N . LYS B 1 69 ? 7.906 -0.885 6.816 1 87.56 69 LYS B N 1
ATOM 1463 C CA . LYS B 1 69 ? 8.547 -0.186 7.926 1 87.56 69 LYS B CA 1
ATOM 1464 C C . LYS B 1 69 ? 9.969 0.229 7.562 1 87.56 69 LYS B C 1
ATOM 1466 O O . LYS B 1 69 ? 10.398 1.343 7.875 1 87.56 69 L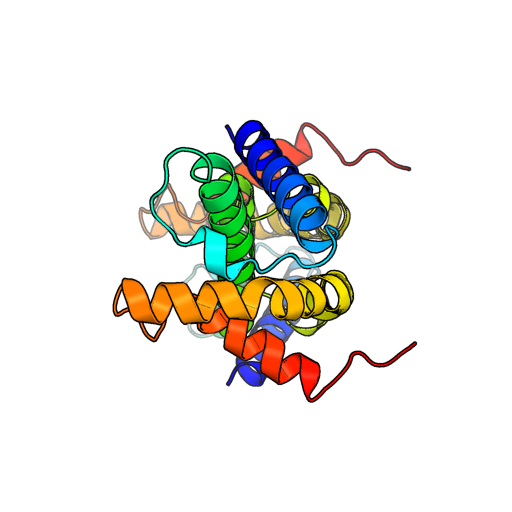YS B O 1
ATOM 1471 N N . ASP B 1 70 ? 10.773 -0.563 6.875 1 82.81 70 ASP B N 1
ATOM 1472 C CA . ASP B 1 70 ? 12.148 -0.289 6.457 1 82.81 70 ASP B CA 1
ATOM 1473 C C . ASP B 1 70 ? 12.203 0.91 5.512 1 82.81 70 ASP B C 1
ATOM 1475 O O . ASP B 1 70 ? 13.195 1.641 5.488 1 82.81 70 ASP B O 1
ATOM 1479 N N . PHE B 1 71 ? 11.117 1.143 4.953 1 77.75 71 PHE B N 1
ATOM 1480 C CA . PHE B 1 71 ? 11.102 2.162 3.91 1 77.75 71 PHE B CA 1
ATOM 1481 C C . PHE B 1 71 ? 10.445 3.443 4.414 1 77.75 71 PHE B C 1
ATOM 1483 O O . PHE B 1 71 ? 10.883 4.547 4.078 1 77.75 71 PHE B O 1
ATOM 1490 N N . GLU B 1 72 ? 9.469 3.316 5.305 1 85.31 72 GLU B N 1
ATOM 1491 C CA . GLU B 1 72 ? 8.602 4.457 5.586 1 85.31 72 GLU B CA 1
ATOM 1492 C C . GLU B 1 72 ? 8.656 4.836 7.066 1 85.31 72 GLU B C 1
ATOM 1494 O O . GLU B 1 72 ? 7.984 5.777 7.496 1 85.31 72 GLU B O 1
ATOM 1499 N N . TYR B 1 73 ? 9.422 4.211 7.844 1 89.56 73 TYR B N 1
ATOM 1500 C CA . TYR B 1 73 ? 9.367 4.359 9.297 1 89.56 73 TYR B CA 1
ATOM 1501 C C . TYR B 1 73 ? 9.477 5.824 9.695 1 89.56 73 TYR B C 1
ATOM 1503 O O . TYR B 1 73 ? 8.562 6.371 10.328 1 89.56 73 TYR B O 1
ATOM 1511 N N . SER B 1 74 ? 10.547 6.523 9.266 1 91.25 74 SER B N 1
ATOM 1512 C CA . SER B 1 74 ? 10.797 7.895 9.695 1 91.25 74 SER B CA 1
ATOM 1513 C C . SER B 1 74 ? 9.727 8.844 9.172 1 91.25 74 SER B C 1
ATOM 1515 O O . SER B 1 74 ? 9.234 9.703 9.914 1 91.25 74 SER B O 1
ATOM 1517 N N . MET B 1 75 ? 9.328 8.672 7.953 1 89.69 75 MET B N 1
ATOM 1518 C CA . MET B 1 75 ? 8.352 9.562 7.324 1 89.69 75 MET B CA 1
ATOM 1519 C C . MET B 1 75 ? 6.977 9.383 7.953 1 89.69 75 MET B C 1
ATOM 1521 O O . MET B 1 75 ? 6.273 10.367 8.203 1 89.69 75 MET B O 1
ATOM 1525 N N . LEU B 1 76 ? 6.633 8.148 8.273 1 93.94 76 LEU B N 1
ATOM 1526 C CA . LEU B 1 76 ? 5.328 7.879 8.867 1 93.94 76 LEU B CA 1
ATOM 1527 C C . LEU B 1 76 ? 5.238 8.469 10.273 1 93.94 76 LEU B C 1
ATOM 1529 O O . LEU B 1 76 ? 4.242 9.102 10.617 1 93.94 76 LEU B O 1
ATOM 1533 N N . LEU B 1 77 ? 6.266 8.25 11.047 1 95.25 77 LEU B N 1
ATOM 1534 C CA . LEU B 1 77 ? 6.262 8.766 12.414 1 95.25 77 LEU B CA 1
ATOM 1535 C C . LEU B 1 77 ? 6.301 10.289 12.414 1 95.25 77 LEU B C 1
ATOM 1537 O O . LEU B 1 77 ? 5.625 10.93 13.227 1 95.25 77 LEU B O 1
ATOM 1541 N N . ARG B 1 78 ? 7.094 10.875 11.531 1 93.94 78 ARG B N 1
ATOM 1542 C CA . ARG B 1 78 ? 7.137 12.328 11.406 1 93.94 78 ARG B CA 1
ATOM 1543 C C . ARG B 1 78 ? 5.766 12.891 11.055 1 93.94 78 ARG B C 1
ATOM 1545 O O . ARG B 1 78 ? 5.324 13.875 11.641 1 93.94 78 ARG B O 1
ATOM 1552 N N . ASP B 1 79 ? 5.121 12.211 10.133 1 94.94 79 ASP B N 1
ATOM 1553 C CA . ASP B 1 79 ? 3.789 12.648 9.727 1 94.94 79 ASP B CA 1
ATOM 1554 C C . ASP B 1 79 ? 2.795 12.539 10.883 1 94.94 79 ASP B C 1
ATOM 1556 O O . ASP B 1 79 ? 1.952 13.414 11.07 1 94.94 79 ASP B O 1
ATOM 1560 N N . TRP B 1 80 ? 2.908 11.484 11.602 1 96.19 80 TRP B N 1
ATOM 1561 C CA . TRP B 1 80 ? 2.016 11.344 12.742 1 96.19 80 TRP B CA 1
ATOM 1562 C C . TRP B 1 80 ? 2.256 12.461 13.758 1 96.19 80 TRP B C 1
ATOM 1564 O O . TRP B 1 80 ? 1.307 13.078 14.25 1 96.19 80 TRP B O 1
ATOM 1574 N N . ASP B 1 81 ? 3.434 12.773 14.047 1 94.38 81 ASP B N 1
ATOM 1575 C CA . ASP B 1 81 ? 3.771 13.828 15.008 1 94.38 81 ASP B CA 1
ATOM 1576 C C . ASP B 1 81 ? 3.258 15.188 14.539 1 94.38 81 ASP B C 1
ATOM 1578 O O . ASP B 1 81 ? 2.773 15.984 15.344 1 94.38 81 ASP B O 1
ATOM 1582 N N . ASN B 1 82 ? 3.381 15.391 13.25 1 94 82 ASN B N 1
ATOM 1583 C CA . ASN B 1 82 ? 2.982 16.672 12.68 1 94 82 ASN B CA 1
ATOM 1584 C C . ASN B 1 82 ? 1.465 16.781 12.555 1 94 82 ASN B C 1
ATOM 1586 O O . ASN B 1 82 ? 0.895 17.859 12.758 1 94 82 ASN B O 1
ATOM 1590 N N . LEU B 1 83 ? 0.7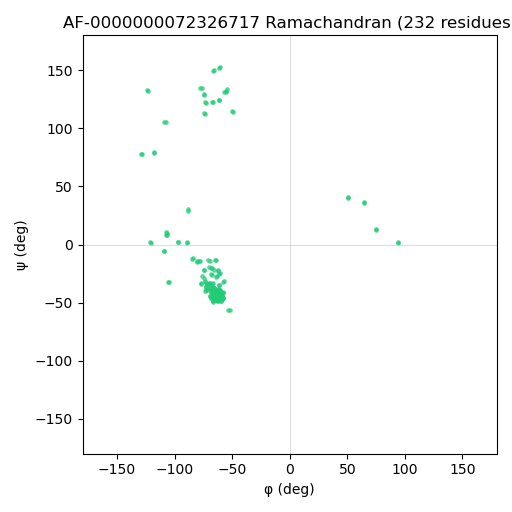85 15.648 12.281 1 96.75 83 LEU B N 1
ATOM 1591 C CA . LEU B 1 83 ? -0.591 15.719 11.805 1 96.75 83 LEU B CA 1
ATOM 1592 C C . LEU B 1 83 ? -1.564 15.234 12.875 1 96.75 83 LEU B C 1
ATOM 1594 O O . LEU B 1 83 ? -2.779 15.375 12.719 1 96.75 83 LEU B O 1
ATOM 1598 N N . SER B 1 84 ? -1.093 14.727 13.984 1 96.19 84 SER B N 1
ATOM 1599 C CA . SER B 1 84 ? -1.966 14.141 14.992 1 96.19 84 SER B CA 1
ATOM 1600 C C . SER B 1 84 ? -2.951 15.164 15.539 1 96.19 84 SER B C 1
ATOM 1602 O O . SER B 1 84 ? -4.109 14.844 15.805 1 96.19 84 SER B O 1
ATOM 1604 N N . SER B 1 85 ? -2.527 16.406 15.734 1 95.31 85 SER B N 1
ATOM 1605 C CA . SER B 1 85 ? -3.408 17.453 16.234 1 95.31 85 SER B CA 1
ATOM 1606 C C . SER B 1 85 ? -4.57 17.703 15.289 1 95.31 85 SER B C 1
ATOM 1608 O O . SER B 1 85 ? -5.707 17.906 15.727 1 95.31 85 SER B O 1
ATOM 1610 N N . PHE B 1 86 ? -4.273 17.703 14.008 1 97 86 PHE B N 1
ATOM 1611 C CA . PHE B 1 86 ? -5.301 17.844 12.984 1 97 86 PHE B CA 1
ATOM 1612 C C . PHE B 1 86 ? -6.297 16.703 13.055 1 97 86 PHE B C 1
ATOM 1614 O O . PHE B 1 86 ? -7.508 16.906 12.984 1 97 86 PHE B O 1
ATOM 1621 N N . ILE B 1 87 ? -5.793 15.438 13.227 1 97.62 87 ILE B N 1
ATOM 1622 C CA . ILE B 1 87 ? -6.621 14.242 13.273 1 97.62 87 ILE B CA 1
ATOM 1623 C C . ILE B 1 87 ? -7.582 14.32 14.461 1 97.62 87 ILE B C 1
ATOM 1625 O O . ILE B 1 87 ? -8.781 14.086 14.305 1 97.62 87 ILE B O 1
ATOM 1629 N N . PHE B 1 88 ? -7.082 14.711 15.586 1 96.69 88 PHE B N 1
ATOM 1630 C CA . PHE B 1 88 ? -7.914 14.766 16.781 1 96.69 88 PHE B CA 1
ATOM 1631 C C . PHE B 1 88 ? -8.984 15.844 16.641 1 96.69 88 PHE B C 1
ATOM 1633 O O . PHE B 1 88 ? -10.125 15.648 17.078 1 96.69 88 PHE B O 1
ATOM 1640 N N . GLU B 1 89 ? -8.602 16.953 16 1 95.69 89 GLU B N 1
ATOM 1641 C CA . GLU B 1 89 ? -9.562 18.031 15.812 1 95.69 89 GLU B CA 1
ATOM 1642 C C . GLU B 1 89 ? -10.664 17.625 14.836 1 95.69 89 GLU B C 1
ATOM 1644 O O . GLU B 1 89 ? -11.836 17.922 15.07 1 95.69 89 GLU B O 1
ATOM 1649 N N . ILE B 1 90 ? -10.258 16.953 13.82 1 94.56 90 ILE B N 1
ATOM 1650 C CA . ILE B 1 90 ? -11.234 16.5 12.844 1 94.56 90 ILE B CA 1
ATOM 1651 C C . ILE B 1 90 ? -12.188 15.492 13.492 1 94.56 90 ILE B C 1
ATOM 1653 O O . ILE B 1 90 ? -13.383 15.469 13.188 1 94.56 90 ILE B O 1
ATOM 1657 N N . ARG B 1 91 ? -11.688 14.586 14.289 1 96.56 91 ARG B N 1
ATOM 1658 C CA . ARG B 1 91 ? -12.523 13.617 14.992 1 96.56 91 ARG B CA 1
ATOM 1659 C C . ARG B 1 91 ? -13.555 14.32 15.867 1 96.56 91 ARG B C 1
ATOM 1661 O O . ARG B 1 91 ? -14.711 13.891 15.945 1 96.56 91 ARG B O 1
ATOM 1668 N N . ARG B 1 92 ? -13.133 15.328 16.5 1 95.12 92 ARG B N 1
ATOM 1669 C CA . ARG B 1 92 ? -14.016 16.094 17.375 1 95.12 92 ARG B CA 1
ATOM 1670 C C . ARG B 1 92 ? -15.102 16.797 16.578 1 95.12 92 ARG B C 1
ATOM 1672 O O . ARG B 1 92 ? -16.297 16.641 16.844 1 95.12 92 ARG B O 1
ATOM 1679 N N . ILE B 1 93 ? -14.719 17.516 15.469 1 92.88 93 ILE B N 1
ATOM 1680 C CA . ILE B 1 93 ? -15.625 18.359 14.711 1 92.88 93 ILE B CA 1
ATOM 1681 C C . ILE B 1 93 ? -16.594 17.5 13.906 1 92.88 93 ILE B C 1
ATOM 1683 O O . ILE B 1 93 ? -17.766 17.844 13.766 1 92.88 93 ILE B O 1
ATOM 1687 N N . ARG B 1 94 ? -16.094 16.422 13.438 1 92.62 94 ARG B N 1
ATOM 1688 C CA . ARG B 1 94 ? -16.922 15.578 12.586 1 92.62 94 ARG B CA 1
ATOM 1689 C C . ARG B 1 94 ? -17.547 14.438 13.375 1 92.62 94 ARG B C 1
ATOM 1691 O O . ARG B 1 94 ? -18.203 13.57 12.805 1 92.62 94 ARG B O 1
ATOM 1698 N N . SER B 1 95 ? -17.281 14.43 14.648 1 95.06 95 SER B N 1
ATOM 1699 C CA . SER B 1 95 ? -17.781 13.336 15.484 1 95.06 95 SER B CA 1
ATOM 1700 C C . SER B 1 95 ? -17.438 11.977 14.883 1 95.06 95 SER B C 1
ATOM 1702 O O . SER B 1 95 ? -18.312 11.117 14.75 1 95.06 95 SER B O 1
ATOM 1704 N N . ALA B 1 96 ? -16.281 11.836 14.359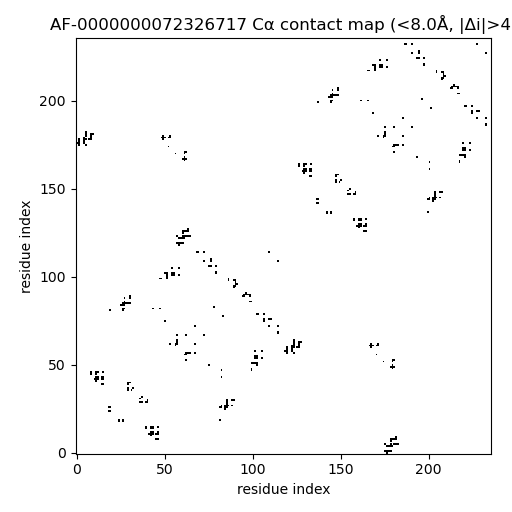 1 95.56 96 ALA B N 1
ATOM 1705 C CA . ALA B 1 96 ? -15.758 10.602 13.773 1 95.56 96 ALA B CA 1
ATOM 1706 C C . ALA B 1 96 ? -14.531 10.117 14.539 1 95.56 96 ALA B C 1
ATOM 1708 O O . ALA B 1 96 ? -13.398 10.227 14.055 1 95.56 96 ALA B O 1
ATOM 1709 N N . PRO B 1 97 ? -14.766 9.461 15.703 1 95.5 97 PRO B N 1
ATOM 1710 C CA . PRO B 1 97 ? -13.664 9.102 16.609 1 95.5 97 PRO B CA 1
ATOM 1711 C C . PRO B 1 97 ? -12.695 8.102 15.977 1 95.5 97 PRO B C 1
ATOM 1713 O O . PRO B 1 97 ? -11.547 7.988 16.422 1 95.5 97 PRO B O 1
ATOM 1716 N N . THR B 1 98 ? -13.078 7.449 14.805 1 96.69 98 THR B N 1
ATOM 1717 C CA . THR B 1 98 ? -12.227 6.41 14.242 1 96.69 98 THR B CA 1
ATOM 1718 C C . THR B 1 98 ? -11.539 6.906 12.969 1 96.69 98 THR B C 1
ATOM 1720 O O . THR B 1 98 ? -10.875 6.137 12.273 1 96.69 98 THR B O 1
ATOM 1723 N N . ALA B 1 99 ? -11.633 8.18 12.711 1 96.88 99 ALA B N 1
ATOM 1724 C CA . ALA B 1 99 ? -10.945 8.711 11.539 1 96.88 99 ALA B CA 1
ATOM 1725 C C . ALA B 1 99 ? -9.438 8.516 11.641 1 96.88 99 ALA B C 1
ATOM 1727 O O . ALA B 1 99 ? -8.836 8.836 12.664 1 96.88 99 ALA B O 1
ATOM 1728 N N . PHE B 1 100 ? -8.867 7.895 10.703 1 97.94 100 PHE B N 1
ATOM 1729 C CA . PHE B 1 100 ? -7.438 7.652 10.57 1 97.94 100 PHE B CA 1
ATOM 1730 C C . PHE B 1 100 ? -6.93 6.762 11.695 1 97.94 100 PHE B C 1
ATOM 1732 O O . PHE B 1 100 ? -5.824 6.965 12.203 1 97.94 100 PHE B O 1
ATOM 1739 N N . GLN B 1 101 ? -7.762 5.84 12.078 1 98.12 101 GLN B N 1
ATOM 1740 C CA . GLN B 1 101 ? -7.441 4.977 13.211 1 98.12 101 GLN B CA 1
ATOM 1741 C C . GLN B 1 101 ? -6.367 3.959 12.836 1 98.12 101 GLN B C 1
ATOM 1743 O O . GLN B 1 101 ? -5.559 3.564 13.68 1 98.12 101 GLN B O 1
ATOM 1748 N N . GLU B 1 102 ? -6.32 3.504 11.578 1 97.44 102 GLU B N 1
ATOM 1749 C CA . GLU B 1 102 ? -5.262 2.584 11.164 1 97.44 102 GLU B CA 1
ATOM 1750 C C . GLU B 1 102 ? -3.896 3.262 11.203 1 97.44 102 GLU B C 1
ATOM 1752 O O . GLU B 1 102 ? -2.916 2.672 11.664 1 97.44 102 GLU B O 1
ATOM 1757 N N . PHE B 1 103 ? -3.898 4.48 10.711 1 97.5 103 PHE B N 1
ATOM 1758 C CA . PHE B 1 103 ? -2.676 5.273 10.758 1 97.5 103 PHE B CA 1
ATOM 1759 C C . PHE B 1 103 ? -2.193 5.43 12.195 1 97.5 103 PHE B C 1
ATOM 1761 O O . PHE B 1 103 ? -1.019 5.199 12.492 1 97.5 103 PHE B O 1
ATOM 1768 N N . GLU B 1 104 ? -3.125 5.754 13.109 1 97.94 104 GLU B N 1
ATOM 1769 C CA . GLU B 1 104 ? -2.797 5.902 14.523 1 97.94 104 GLU B CA 1
ATOM 1770 C C . GLU B 1 104 ? -2.246 4.602 15.102 1 97.94 104 GLU B C 1
ATOM 1772 O O . GLU B 1 104 ? -1.249 4.609 15.828 1 97.94 104 GLU B O 1
ATOM 1777 N N . ALA B 1 105 ? -2.854 3.535 14.773 1 97.12 105 ALA B N 1
ATOM 1778 C CA . ALA B 1 105 ? -2.467 2.234 15.32 1 97.12 105 ALA B CA 1
ATOM 1779 C C . ALA B 1 105 ? -1.042 1.872 14.906 1 97.12 105 ALA B C 1
ATOM 1781 O O . ALA B 1 105 ? -0.243 1.437 15.742 1 97.12 105 ALA B O 1
ATOM 1782 N N . VAL B 1 106 ? -0.714 2.049 13.68 1 95.81 106 VAL B N 1
ATOM 1783 C CA . VAL B 1 106 ? 0.606 1.699 13.164 1 95.81 106 VAL B CA 1
ATOM 1784 C C . VAL B 1 106 ? 1.653 2.645 13.75 1 95.81 106 VAL B C 1
ATOM 1786 O O . VAL B 1 106 ? 2.723 2.207 14.18 1 95.81 106 VAL B O 1
ATOM 1789 N N . ALA B 1 107 ? 1.352 3.957 13.781 1 96.56 107 ALA B N 1
ATOM 1790 C CA . ALA B 1 107 ? 2.277 4.938 14.336 1 96.56 107 ALA B CA 1
ATOM 1791 C C . ALA B 1 107 ? 2.605 4.609 15.797 1 96.56 107 ALA B C 1
ATOM 1793 O O . ALA B 1 107 ? 3.771 4.633 16.188 1 96.56 107 ALA B O 1
ATOM 1794 N N . ARG B 1 108 ? 1.616 4.316 16.547 1 96.19 108 ARG B N 1
ATOM 1795 C CA . ARG B 1 108 ? 1.817 3.994 17.969 1 96.19 108 ARG B CA 1
ATOM 1796 C C . ARG B 1 108 ? 2.648 2.725 18.125 1 96.19 108 ARG B C 1
ATOM 1798 O O . ARG B 1 108 ? 3.535 2.66 18.969 1 96.19 108 ARG B O 1
ATOM 1805 N N . LYS B 1 109 ? 2.322 1.748 17.359 1 94.38 109 LYS B N 1
ATOM 1806 C CA . LYS B 1 109 ? 3.062 0.491 17.406 1 94.38 109 LYS B CA 1
ATOM 1807 C C . LYS B 1 109 ? 4.539 0.71 17.078 1 94.38 109 LYS B C 1
ATOM 1809 O O . LYS B 1 109 ? 5.414 0.172 17.75 1 94.38 109 LYS B O 1
ATOM 1814 N N . TRP B 1 110 ? 4.766 1.466 16.031 1 93.38 110 TRP B N 1
ATOM 1815 C CA . TRP B 1 110 ? 6.137 1.669 15.578 1 93.38 110 TRP B CA 1
ATOM 1816 C C . TRP B 1 110 ? 6.906 2.555 16.562 1 93.38 110 TRP B C 1
ATOM 1818 O O . TRP B 1 110 ? 8.125 2.418 16.703 1 93.38 110 TRP B O 1
ATOM 1828 N N . LYS B 1 111 ? 6.223 3.52 17.188 1 93.06 111 LYS B N 1
ATOM 1829 C CA . LYS B 1 111 ? 6.867 4.359 18.203 1 93.06 111 LYS B CA 1
ATOM 1830 C C . LYS B 1 111 ? 7.352 3.527 19.375 1 93.06 111 LYS B C 1
ATOM 1832 O O . LYS B 1 111 ? 8.391 3.824 19.969 1 93.06 111 LYS B O 1
ATOM 1837 N N . LYS B 1 112 ? 6.609 2.506 19.688 1 92 112 LYS B N 1
ATOM 1838 C CA . LYS B 1 112 ? 6.949 1.627 20.812 1 92 112 LYS B CA 1
ATOM 1839 C C . LYS B 1 112 ? 8.094 0.689 20.438 1 92 112 LYS B C 1
ATOM 1841 O O . LYS B 1 112 ? 8.828 0.219 21.312 1 92 112 LYS B O 1
ATOM 1846 N N . LYS B 1 113 ? 8.242 0.366 19.078 1 88.5 113 LYS B N 1
ATOM 1847 C CA . LYS B 1 113 ? 9.297 -0.512 18.578 1 88.5 113 LYS B CA 1
ATOM 1848 C C . LYS B 1 113 ? 10.047 0.133 17.422 1 88.5 113 LYS B C 1
ATOM 1850 O O . LYS B 1 113 ? 9.852 -0.242 16.266 1 88.5 113 LYS B O 1
ATOM 1855 N N . PRO B 1 114 ? 10.914 1.028 17.797 1 83.06 114 PRO B N 1
ATOM 1856 C CA . PRO B 1 114 ? 11.609 1.752 16.734 1 83.06 114 PRO B CA 1
ATOM 1857 C C . PRO B 1 114 ? 12.438 0.831 15.836 1 83.06 114 PRO B C 1
ATOM 1859 O O . PRO B 1 114 ? 12.711 -0.312 16.203 1 83.06 114 PRO B O 1
ATOM 1862 N N . LEU B 1 115 ? 12.578 1.288 14.641 1 76.62 115 LEU B N 1
ATOM 1863 C CA . LEU B 1 115 ? 13.414 0.561 13.688 1 76.62 115 LEU B CA 1
ATOM 1864 C C . LEU B 1 115 ? 14.812 0.344 14.25 1 76.62 115 LEU B C 1
ATOM 1866 O O . LEU B 1 115 ? 15.398 1.257 14.836 1 76.62 115 LEU B O 1
ATOM 1870 N N . LYS B 1 116 ? 15.195 -0.88 14.062 1 69.38 116 LYS B N 1
ATOM 1871 C CA . LYS B 1 116 ? 16.531 -1.18 14.578 1 69.38 116 LYS B CA 1
ATOM 1872 C C . LYS B 1 116 ? 17.609 -0.583 13.68 1 69.38 116 LYS B C 1
ATOM 1874 O O . LYS B 1 116 ? 17.5 -0.632 12.453 1 69.38 116 LYS B O 1
ATOM 1879 N N . THR B 1 117 ? 18.281 0.32 14.164 1 59.28 117 THR B N 1
ATOM 1880 C CA . THR B 1 117 ? 19.422 0.877 13.461 1 59.28 117 THR B CA 1
ATOM 1881 C C . THR B 1 117 ? 20.359 -0.233 12.984 1 59.28 117 THR B C 1
ATOM 1883 O O . THR B 1 117 ? 20.688 -1.145 13.75 1 59.28 117 THR B O 1
ATOM 1886 N N . LYS B 1 118 ? 20.406 -0.291 11.617 1 47.38 118 LYS B N 1
ATOM 1887 C CA . LYS B 1 118 ? 21.422 -1.236 11.141 1 47.38 118 LYS B CA 1
ATOM 1888 C C . LYS B 1 118 ? 22.828 -0.767 11.5 1 47.38 118 LYS B C 1
ATOM 1890 O O . LYS B 1 118 ? 23.078 0.436 11.57 1 47.38 118 LYS B O 1
#

Secondary structure (DSSP, 8-state):
-HHHHHHHHHHHHHHHHHHHHSTT--GGGGGS--GGGHHHHHHHHHHHHHHHHHHHHHHHTSS-HHHHHHHHHHHHHHHHHHHHHHHHHHHHHTT-TTTTHHHHHHHHHHHHS-----/-HHHHHHHHHHHHHHHHHHHHSTT--GGGGGS--GGGHHHHHHHHHHHHHHHHHHHHHHHTSS-HHHHHHHHHHHHHHHHHHHHHHHHHHHHHTT-TTTTHHHHHHHHHHHHS-----